Protein AF-A0A928FQG9-F1 (afdb_monomer)

Secondary structure (DSSP, 8-state):
---------GGGGGGS-B-TTT-PBPEEEEEEEEE-TTSTTHHHHHTT-SS--SSEEEEEEEEE-TTT--EEEHHHHHHHHHHHHHHT-S---HHHHHHHHHHHHHHHHHHHHHHHHHHHHHHHHHHHHHHH-TT----HHHHHHHHHHHHHHHHHHHHHHHHHHHSS------S--HHHHHHHHHHHHTTSS-HHHHHH-SEEEETTT--EEEGGG---EETTTTEEPPTTT--S-EEETTSSS---HHHHHHHHHHH-

pLDDT: mean 80.59, std 16.64, range [31.09, 98.19]

Radius of gyration: 26.16 Å; Cα contacts (8 Å, |Δi|>4): 290; chains: 1; bounding box: 66×43×82 Å

Solvent-accessible surface area (backbone atoms only — not comparable to full-atom values): 15255 Å² total; per-residue (Å²): 139,84,90,74,90,73,87,71,65,78,86,63,53,85,81,51,64,51,29,39,78,74,55,43,66,42,43,85,42,81,49,74,48,79,41,38,87,86,43,92,59,31,63,69,78,37,68,84,44,98,64,79,64,79,66,35,81,45,76,48,67,33,34,32,22,81,90,74,67,50,72,39,45,64,67,58,48,53,45,50,53,51,50,27,62,75,72,72,44,64,61,52,54,73,65,58,46,61,70,46,46,63,60,48,51,50,53,52,60,47,50,58,50,50,53,50,52,51,54,50,51,51,54,51,50,54,53,48,51,69,73,65,51,88,79,66,88,66,57,74,71,58,59,52,54,53,51,51,50,51,51,49,49,53,49,52,50,47,49,49,55,44,41,69,64,57,64,50,77,63,71,89,72,72,96,62,53,73,66,58,46,52,50,46,60,53,54,58,57,50,20,48,70,26,43,70,49,38,73,69,21,72,37,29,39,26,29,77,80,64,42,80,42,51,37,88,61,57,79,47,52,43,81,96,57,24,22,40,30,32,77,88,78,65,44,69,36,34,36,42,62,59,49,96,64,91,84,46,73,66,57,33,49,51,45,20,72,72,78,108

Mean predicted aligned error: 16.16 Å

Sequence (260 aa):
MRNRNYSMPSGLIFRKHYCCHCGTKLEKERTYRVVTKEDRDYHEYNSENHFPRNPVEVYSYHLKCPSCQKRVSYEEQCIIGMIQKKQGHSVLSDSEIKENYGECKKRRSQKTLFHSIFVYAIFLAVGLLVLFDPFSSTPKPIKKEILIFFVFVVIATGIKVAKHKFGHNSKFHGSYSYERKALMEKLHTYSTHNRDLINLSQKCYCFSCKAVVNREDVNYFVDDGQTAKCPKCGKEAILPDSIEENIDESVISDMNEYWF

Foldseek 3Di:
DDPDPDPDPLVCLVPFQADQAPRATWDKDKDKDWAAPVDPCQCLQQVPDPDGDGTDIDIAIWTAGPVPRDTHHPVLSVLLSVLCSVVVHRHDDPVSCVVSVQVSVVVVVVVVVVVLVVVLVVLVVVLVCLVPVPPDPDDPVVSVVVNVVSVCVSVVVVVVVCCVVCVPVPPPQDPDDPVLVVLLVVQQVCLFLPVVLLVVAQWKAALQVRDIGGSVLFPDADPVRRGTADSVPRDSRIGGPSDPDDDDSVSSPSNNVRPD

Structure (mmCIF, N/CA/C/O backbone):
data_AF-A0A928FQG9-F1
#
_entry.id   AF-A0A928FQG9-F1
#
loop_
_atom_site.group_PDB
_atom_site.id
_atom_site.type_symbol
_atom_site.label_atom_id
_atom_site.label_alt_id
_atom_site.label_comp_id
_atom_site.label_asym_id
_atom_site.label_entity_id
_atom_site.label_seq_id
_atom_site.pdbx_PDB_ins_code
_atom_site.Cartn_x
_atom_site.Cartn_y
_atom_site.Cartn_z
_atom_site.occupancy
_atom_site.B_iso_or_equiv
_atom_site.auth_seq_id
_atom_site.auth_comp_id
_atom_site.auth_asym_id
_atom_site.auth_atom_id
_atom_site.pdbx_PDB_model_num
ATOM 1 N N . MET A 1 1 ? -35.814 -11.026 11.030 1.00 36.00 1 MET A N 1
ATOM 2 C CA . MET A 1 1 ? -35.426 -9.636 11.360 1.00 36.00 1 MET A CA 1
ATOM 3 C C . MET A 1 1 ? -35.799 -9.347 12.811 1.00 36.00 1 MET A C 1
ATOM 5 O O . MET A 1 1 ? -36.976 -9.387 13.131 1.00 36.00 1 MET A O 1
ATOM 9 N N . ARG A 1 2 ? -34.830 -9.131 13.713 1.00 31.70 2 ARG A N 1
ATOM 10 C CA . ARG A 1 2 ? -35.094 -8.597 15.065 1.00 31.70 2 ARG A CA 1
ATOM 11 C C . ARG A 1 2 ? -34.388 -7.256 15.181 1.00 31.70 2 ARG A C 1
ATOM 13 O O . ARG A 1 2 ? -33.188 -7.216 15.430 1.00 31.70 2 ARG A O 1
ATOM 20 N N . ASN A 1 3 ? -35.146 -6.187 14.978 1.00 36.78 3 ASN A N 1
ATOM 21 C CA . ASN A 1 3 ? -34.704 -4.828 15.235 1.00 36.78 3 ASN A CA 1
ATOM 22 C C . ASN A 1 3 ? -34.773 -4.608 16.754 1.00 36.78 3 ASN A C 1
ATOM 24 O O . ASN A 1 3 ? -35.836 -4.327 17.301 1.00 36.78 3 ASN A O 1
ATOM 28 N N . ARG A 1 4 ? -33.670 -4.867 17.466 1.00 40.16 4 ARG A N 1
ATOM 29 C CA . ARG A 1 4 ? -33.548 -4.478 18.875 1.00 40.16 4 ARG A CA 1
ATOM 30 C C . ARG A 1 4 ? -32.780 -3.168 18.921 1.00 40.16 4 ARG A C 1
ATOM 32 O O . ARG A 1 4 ? -31.559 -3.173 18.797 1.00 40.16 4 ARG A O 1
ATOM 39 N N . ASN A 1 5 ? -33.519 -2.077 19.113 1.00 39.88 5 ASN A N 1
ATOM 40 C CA . ASN A 1 5 ? -32.988 -0.770 19.483 1.00 39.88 5 ASN A CA 1
ATOM 41 C C . ASN A 1 5 ? -32.282 -0.889 20.843 1.00 39.88 5 ASN A C 1
ATOM 43 O O . ASN A 1 5 ? -32.880 -0.668 21.891 1.00 39.88 5 ASN A O 1
ATOM 47 N N . TYR A 1 6 ? -31.015 -1.301 20.836 1.00 42.59 6 TYR A N 1
ATOM 48 C CA . TYR A 1 6 ? -30.146 -1.208 22.002 1.00 42.59 6 TYR A CA 1
ATOM 49 C C . TYR A 1 6 ? -29.459 0.155 21.973 1.00 42.59 6 TYR A C 1
ATOM 51 O O . TYR A 1 6 ? -28.447 0.336 21.298 1.00 42.59 6 TYR A O 1
ATOM 59 N N . SER A 1 7 ? -29.983 1.110 22.741 1.00 44.09 7 SER A N 1
ATOM 60 C CA . SER A 1 7 ? -29.222 2.293 23.137 1.00 44.09 7 SER A CA 1
ATOM 61 C C . SER A 1 7 ? -28.142 1.853 24.131 1.00 44.09 7 SER A C 1
ATOM 63 O O . SER A 1 7 ? -28.380 1.771 25.337 1.00 44.09 7 SER A O 1
ATOM 65 N N . MET A 1 8 ? -26.961 1.477 23.637 1.00 43.91 8 MET A N 1
ATOM 66 C CA . MET A 1 8 ? -25.824 1.208 24.515 1.00 43.91 8 MET A CA 1
ATOM 67 C C . MET A 1 8 ? -25.183 2.531 24.953 1.00 43.91 8 MET A C 1
ATOM 69 O O . MET A 1 8 ? -24.837 3.339 24.091 1.00 43.91 8 MET A O 1
ATOM 73 N N . PRO A 1 9 ? -24.963 2.753 26.262 1.00 47.09 9 PRO A N 1
ATOM 74 C CA . PRO A 1 9 ? -24.256 3.935 26.729 1.00 47.09 9 PRO A CA 1
ATOM 75 C C . PRO A 1 9 ? -22.833 3.957 26.156 1.00 47.09 9 PRO A C 1
ATOM 77 O O . PRO A 1 9 ? -22.089 2.970 26.216 1.00 47.09 9 PRO A O 1
ATOM 80 N N . SER A 1 10 ? -22.460 5.110 25.606 1.00 48.38 10 SER A N 1
ATOM 81 C CA . SER A 1 10 ? -21.232 5.371 24.844 1.00 48.38 10 SER A CA 1
ATOM 82 C C . SER A 1 10 ? -19.932 5.007 25.578 1.00 48.38 10 SER A C 1
ATOM 84 O O . SER A 1 10 ? -18.917 4.729 24.940 1.00 48.38 10 SER A O 1
ATOM 86 N N . GLY A 1 11 ? -19.960 4.912 26.911 1.00 45.78 11 GLY A N 1
ATOM 87 C CA . GLY A 1 11 ? -18.819 4.500 27.735 1.00 45.78 11 GLY A CA 1
ATOM 88 C C . GLY A 1 11 ? -18.411 3.023 27.608 1.00 45.78 11 GLY A C 1
ATOM 89 O O . GLY A 1 11 ? -17.243 2.701 27.822 1.00 45.78 11 GLY A O 1
ATOM 90 N N . LEU A 1 12 ? -19.323 2.119 27.222 1.00 42.94 12 LEU A N 1
ATOM 91 C CA . LEU A 1 12 ? -19.061 0.668 27.133 1.00 42.94 12 LEU A CA 1
ATOM 92 C C . LEU A 1 12 ? -18.722 0.175 25.714 1.00 42.94 12 LEU A C 1
ATOM 94 O O . LEU A 1 12 ? -18.345 -0.988 25.541 1.00 42.94 12 LEU A O 1
ATOM 98 N N . ILE A 1 13 ? -18.810 1.053 24.710 1.00 48.09 13 ILE A N 1
ATOM 99 C CA . ILE A 1 13 ? -18.565 0.748 23.289 1.00 48.09 13 ILE A CA 1
ATOM 100 C C . ILE A 1 13 ? -17.108 0.305 23.044 1.00 48.09 13 ILE A C 1
ATOM 102 O O . ILE A 1 13 ? -16.851 -0.540 22.194 1.00 48.09 13 ILE A O 1
ATOM 106 N N . PHE A 1 14 ? -16.146 0.765 23.852 1.00 49.16 14 PHE A N 1
ATOM 107 C CA . PHE A 1 14 ? -14.716 0.499 23.619 1.00 49.16 14 PHE A CA 1
ATOM 108 C C . PHE A 1 14 ? -14.230 -0.901 24.011 1.00 49.16 14 PHE A C 1
ATOM 110 O O . PHE A 1 14 ? -13.093 -1.248 23.704 1.00 49.16 14 PHE A O 1
ATOM 117 N N . ARG A 1 15 ? -15.050 -1.717 24.692 1.00 50.72 15 ARG A N 1
ATOM 118 C CA . ARG A 1 15 ? -14.651 -3.078 25.110 1.00 50.72 15 ARG A CA 1
ATOM 119 C C . ARG A 1 15 ? -15.141 -4.185 24.179 1.00 50.72 15 ARG A C 1
ATOM 121 O O . ARG A 1 15 ? -14.735 -5.334 24.344 1.00 50.72 15 ARG A O 1
ATOM 128 N N . LYS A 1 16 ? -16.018 -3.882 23.222 1.00 62.16 16 LYS A N 1
ATOM 129 C CA . LYS A 1 16 ? -16.631 -4.890 22.350 1.00 62.16 16 LYS A CA 1
ATOM 130 C C . LYS A 1 16 ? -16.577 -4.403 20.903 1.00 62.16 16 LYS A C 1
ATOM 132 O O . LYS A 1 16 ? -17.107 -3.353 20.576 1.00 62.16 16 LYS A O 1
ATOM 137 N N . HIS A 1 17 ? -15.914 -5.174 20.047 1.00 80.88 17 HIS A N 1
ATOM 138 C CA . HIS A 1 17 ? -15.848 -4.908 18.615 1.00 80.88 17 HIS A CA 1
ATOM 139 C C . HIS A 1 17 ? -17.242 -5.121 18.007 1.00 80.88 17 HIS A C 1
ATOM 141 O O . HIS A 1 17 ? -17.727 -6.252 17.979 1.00 80.88 17 HIS A O 1
ATOM 147 N N . TYR A 1 18 ? -17.903 -4.048 17.576 1.00 87.06 18 TYR A N 1
ATOM 148 C CA . TYR A 1 18 ? -19.197 -4.087 16.894 1.00 87.06 18 TYR A CA 1
ATOM 149 C C . TYR A 1 18 ? -19.041 -3.595 15.459 1.00 87.06 18 TYR A C 1
ATOM 151 O O . TYR A 1 18 ? -18.280 -2.666 15.186 1.00 87.06 18 TYR A O 1
ATOM 159 N N . CYS A 1 19 ? -19.775 -4.221 14.549 1.00 87.56 19 CYS A N 1
ATOM 160 C CA . CYS A 1 19 ? -19.813 -3.843 13.152 1.00 87.56 19 CYS A CA 1
ATOM 161 C C . CYS A 1 19 ? -20.378 -2.428 13.000 1.00 87.56 19 CYS A C 1
ATOM 163 O O . CYS A 1 19 ? -21.476 -2.149 13.481 1.00 87.56 19 CYS A O 1
ATOM 165 N N . CYS A 1 20 ? -19.661 -1.569 12.278 1.00 86.25 20 CYS A N 1
ATOM 166 C CA . CYS A 1 20 ? -20.127 -0.227 11.948 1.00 86.25 20 CYS A CA 1
ATOM 167 C C . CYS A 1 20 ? -21.304 -0.202 10.969 1.00 86.25 20 CYS A C 1
ATOM 169 O O . CYS A 1 20 ? -21.990 0.799 10.920 1.00 86.25 20 CYS A O 1
ATOM 171 N N . HIS A 1 21 ? -21.608 -1.276 10.245 1.00 87.19 21 HIS A N 1
ATOM 172 C CA . HIS A 1 21 ? -22.717 -1.279 9.279 1.00 87.19 21 HIS A CA 1
ATOM 173 C C . HIS A 1 21 ? -24.039 -1.729 9.895 1.00 87.19 21 HIS A C 1
ATOM 175 O O . HIS A 1 21 ? -25.094 -1.220 9.546 1.00 87.19 21 HIS A O 1
ATOM 181 N N . CYS A 1 22 ? -24.000 -2.702 10.807 1.00 88.69 22 CYS A N 1
ATOM 182 C CA . CYS A 1 22 ? -25.216 -3.337 11.330 1.00 88.69 22 CYS A CA 1
ATOM 183 C C . CYS A 1 22 ? -25.291 -3.402 12.860 1.00 88.69 22 CYS A C 1
ATOM 185 O O . CYS A 1 22 ? -26.224 -3.991 13.402 1.00 88.69 22 CYS A O 1
ATOM 187 N N . GLY A 1 23 ? -24.282 -2.898 13.577 1.00 86.56 23 GLY A N 1
ATOM 188 C CA . GLY A 1 23 ? -24.232 -2.937 15.041 1.00 86.56 23 GLY A CA 1
ATOM 189 C C . GLY A 1 23 ? -24.078 -4.339 15.646 1.00 86.56 23 GLY A C 1
ATOM 190 O O . GLY A 1 23 ? -24.091 -4.484 16.867 1.00 86.56 23 GLY A O 1
ATOM 191 N N . THR A 1 24 ? -23.918 -5.390 14.831 1.00 90.44 24 THR A N 1
ATOM 192 C CA . THR A 1 24 ? -23.722 -6.759 15.333 1.00 90.44 24 THR A CA 1
ATOM 193 C C . THR A 1 24 ? -22.317 -6.924 15.906 1.00 90.44 24 THR A C 1
ATOM 195 O O . THR A 1 24 ? -21.356 -6.358 15.388 1.00 90.44 24 THR A O 1
ATOM 198 N N . LYS A 1 25 ? -22.175 -7.706 16.981 1.00 90.44 25 LYS A N 1
ATOM 199 C CA . LYS A 1 25 ? -20.869 -8.020 17.572 1.00 90.44 25 LYS A CA 1
ATOM 200 C C . LYS A 1 25 ? -19.995 -8.762 16.554 1.00 90.44 25 LYS A C 1
ATOM 202 O O . LYS A 1 25 ? -20.456 -9.714 15.934 1.00 90.44 25 LYS A O 1
ATOM 207 N N . LEU A 1 26 ? -18.753 -8.319 16.395 1.00 91.56 26 LEU A N 1
ATOM 208 C CA . LEU A 1 26 ? -17.772 -8.953 15.522 1.00 91.56 26 LEU A CA 1
ATOM 209 C C . LEU A 1 26 ? -17.167 -10.185 16.199 1.00 91.56 26 LEU A C 1
ATOM 211 O O . LEU A 1 26 ? -16.915 -10.197 17.410 1.00 91.56 26 LEU A O 1
ATOM 215 N N . GLU A 1 27 ? -16.898 -11.196 15.388 1.00 92.56 27 GLU A N 1
ATOM 216 C CA . GLU A 1 27 ? -16.208 -12.423 15.765 1.00 92.56 27 GLU A CA 1
ATOM 217 C C . GLU A 1 27 ? -14.757 -12.359 15.295 1.00 92.56 27 GLU A C 1
ATOM 219 O O . GLU A 1 27 ? -14.449 -11.752 14.271 1.00 92.56 27 GLU A O 1
ATOM 224 N N . LYS A 1 28 ? -13.842 -12.950 16.065 1.00 90.75 28 LYS A N 1
ATOM 225 C CA . LYS A 1 28 ? -12.437 -13.045 15.661 1.00 90.75 28 LYS A CA 1
ATOM 226 C C . LYS A 1 28 ? -12.279 -14.232 14.723 1.00 90.75 28 LYS A C 1
ATOM 228 O O . LYS A 1 28 ? -12.622 -15.349 15.091 1.00 90.75 28 LYS A O 1
ATOM 233 N N . GLU A 1 29 ? -11.702 -13.988 13.562 1.00 91.19 29 GLU A N 1
ATOM 234 C CA . GLU A 1 29 ? -11.351 -14.999 12.577 1.00 91.19 29 GLU A CA 1
ATOM 235 C C . GLU A 1 29 ? -9.832 -15.001 12.401 1.00 91.19 29 GLU A C 1
ATOM 237 O O . GLU A 1 29 ? -9.216 -13.951 12.199 1.00 91.19 29 GLU A O 1
ATOM 242 N N . ARG A 1 30 ? -9.222 -16.181 12.516 1.00 91.00 30 ARG A N 1
ATOM 243 C CA . ARG A 1 30 ? -7.793 -16.379 12.266 1.00 91.00 30 ARG A CA 1
ATOM 244 C C . ARG A 1 30 ? -7.630 -16.851 10.829 1.00 91.00 30 ARG A C 1
ATOM 246 O O . ARG A 1 30 ? -8.197 -17.872 10.455 1.00 91.00 30 ARG A O 1
ATOM 253 N N . THR A 1 31 ? -6.846 -16.122 10.053 1.00 86.44 31 THR A N 1
ATOM 254 C CA . THR A 1 31 ? -6.396 -16.536 8.724 1.00 86.44 31 THR A CA 1
ATOM 255 C C . THR A 1 31 ? -4.902 -16.827 8.778 1.00 86.44 31 THR A C 1
ATOM 257 O O . THR A 1 31 ? -4.197 -16.359 9.677 1.00 86.44 31 THR A O 1
ATOM 260 N N . TYR A 1 32 ? -4.419 -17.650 7.854 1.00 89.12 32 TYR A N 1
ATOM 261 C CA . TYR A 1 32 ? -2.995 -17.905 7.703 1.00 89.12 32 TYR A CA 1
ATOM 262 C C . TYR A 1 32 ? -2.614 -17.852 6.231 1.00 89.12 32 TYR A C 1
ATOM 264 O O . TYR A 1 32 ? -3.430 -18.152 5.359 1.00 89.12 32 TYR A O 1
ATOM 272 N N . ARG A 1 33 ? -1.372 -17.459 5.974 1.00 87.25 33 ARG A N 1
ATOM 273 C CA . ARG A 1 33 ? -0.734 -17.556 4.666 1.00 87.25 33 ARG A CA 1
ATOM 274 C C . ARG A 1 33 ? 0.657 -18.139 4.830 1.00 87.25 33 ARG A C 1
ATOM 276 O O . ARG A 1 33 ? 1.295 -17.955 5.865 1.00 87.25 33 ARG A O 1
ATOM 283 N N . VAL A 1 34 ? 1.104 -18.848 3.810 1.00 90.06 34 VAL A N 1
ATOM 284 C CA . VAL A 1 34 ? 2.441 -19.425 3.750 1.00 90.06 34 VAL A CA 1
ATOM 285 C C . VAL A 1 34 ? 3.286 -18.473 2.914 1.00 90.06 34 VAL A C 1
ATOM 287 O O . VAL A 1 34 ? 2.937 -18.215 1.769 1.00 90.06 34 VAL A O 1
ATOM 290 N N . VAL A 1 35 ? 4.336 -17.912 3.510 1.00 88.31 35 VAL A N 1
ATOM 291 C CA . VAL A 1 35 ? 5.267 -16.987 2.855 1.00 88.31 35 VAL A CA 1
ATOM 292 C C . VAL A 1 35 ? 6.574 -17.726 2.597 1.00 88.31 35 VAL A C 1
ATOM 294 O O . VAL A 1 35 ? 7.152 -18.343 3.497 1.00 88.31 35 VAL A O 1
ATOM 297 N N . THR A 1 36 ? 7.027 -17.691 1.357 1.00 90.19 36 THR A N 1
ATOM 298 C CA . THR A 1 36 ? 8.239 -18.346 0.864 1.00 90.19 36 THR A CA 1
ATOM 299 C C . THR A 1 36 ? 9.343 -17.322 0.636 1.00 90.19 36 THR A C 1
ATOM 301 O O . THR A 1 36 ? 9.084 -16.127 0.610 1.00 90.19 36 THR A O 1
ATOM 304 N N . LYS A 1 37 ? 10.585 -17.771 0.432 1.00 87.50 37 LYS A N 1
ATOM 305 C CA . LYS A 1 37 ? 11.714 -16.881 0.091 1.00 87.50 37 LYS A CA 1
ATOM 306 C C . LYS A 1 37 ? 11.518 -16.058 -1.188 1.00 87.50 37 LYS A C 1
ATOM 308 O O . LYS A 1 37 ? 12.231 -15.077 -1.369 1.00 87.50 37 LYS A O 1
ATOM 313 N N . GLU A 1 38 ? 10.618 -16.479 -2.069 1.00 84.38 38 GLU A N 1
ATOM 314 C CA . GLU A 1 38 ? 10.314 -15.793 -3.328 1.00 84.38 38 GLU A CA 1
ATOM 315 C C . GLU A 1 38 ? 9.388 -14.589 -3.104 1.00 84.38 38 GLU A C 1
ATOM 317 O O . GLU A 1 38 ? 9.384 -13.643 -3.893 1.00 84.38 38 GLU A O 1
ATOM 322 N N . ASP A 1 39 ? 8.641 -14.588 -1.998 1.00 79.44 39 ASP A N 1
ATOM 323 C CA . ASP A 1 39 ? 7.731 -13.510 -1.654 1.00 79.44 39 ASP A CA 1
ATOM 324 C C . ASP A 1 39 ? 8.494 -12.278 -1.146 1.00 79.44 39 ASP A C 1
ATOM 326 O O . ASP A 1 39 ? 9.392 -12.359 -0.300 1.00 79.44 39 ASP A O 1
ATOM 330 N N . ARG A 1 40 ? 8.094 -11.094 -1.629 1.00 82.06 40 ARG A N 1
ATOM 331 C CA . ARG A 1 40 ? 8.746 -9.812 -1.291 1.00 82.06 40 ARG A CA 1
ATOM 332 C C . ARG A 1 40 ? 8.761 -9.506 0.208 1.00 82.06 40 ARG A C 1
ATOM 334 O O . ARG A 1 40 ? 9.626 -8.766 0.669 1.00 82.06 40 ARG A O 1
ATOM 341 N N . ASP A 1 41 ? 7.810 -10.045 0.961 1.00 79.44 41 ASP A N 1
ATOM 342 C CA . ASP A 1 41 ? 7.639 -9.817 2.394 1.00 79.44 41 ASP A CA 1
ATOM 343 C C . ASP A 1 41 ? 8.251 -10.920 3.275 1.00 79.44 41 ASP A C 1
ATOM 345 O O . ASP A 1 41 ? 8.187 -10.826 4.502 1.00 79.44 41 ASP A O 1
ATOM 349 N N . TYR A 1 42 ? 8.933 -11.919 2.699 1.00 82.81 42 TYR A N 1
ATOM 350 C CA . TYR A 1 42 ? 9.614 -12.977 3.457 1.00 82.81 42 TYR A CA 1
ATOM 351 C C . TYR A 1 42 ? 10.535 -12.431 4.547 1.00 82.81 42 TYR A C 1
ATOM 353 O O . TYR A 1 42 ? 10.504 -12.878 5.695 1.00 82.81 42 TYR A O 1
ATOM 361 N N . HIS A 1 43 ? 11.356 -11.441 4.196 1.00 77.25 43 HIS A N 1
ATOM 362 C CA . HIS A 1 43 ? 12.320 -10.861 5.122 1.00 77.25 43 HIS A CA 1
ATOM 363 C C . HIS A 1 43 ? 11.653 -10.121 6.284 1.00 77.25 43 HIS A C 1
ATOM 365 O O . HIS A 1 43 ? 12.219 -10.114 7.373 1.00 77.25 43 HIS A O 1
ATOM 371 N N . GLU A 1 44 ? 10.455 -9.561 6.095 1.00 78.12 44 GLU A N 1
ATOM 372 C CA . GLU A 1 44 ? 9.710 -8.907 7.174 1.00 78.12 44 GLU A CA 1
ATOM 373 C C . GLU A 1 44 ? 9.335 -9.933 8.251 1.00 78.12 44 GLU A C 1
ATOM 375 O O . GLU A 1 44 ? 9.702 -9.772 9.415 1.00 78.12 44 GLU A O 1
ATOM 380 N N . TYR A 1 45 ? 8.732 -11.054 7.849 1.00 71.62 45 TYR A N 1
ATOM 381 C CA . TYR A 1 45 ? 8.277 -12.103 8.772 1.00 71.62 45 TYR A CA 1
ATOM 382 C C . TYR A 1 45 ? 9.383 -13.008 9.307 1.00 71.62 45 TYR A C 1
ATOM 384 O O . TYR A 1 45 ? 9.192 -13.715 10.298 1.00 71.62 45 TYR A O 1
ATOM 392 N N . ASN A 1 46 ? 10.539 -13.011 8.654 1.00 74.00 46 ASN A N 1
ATOM 393 C CA . ASN A 1 46 ? 11.661 -13.852 9.037 1.00 74.00 46 ASN A CA 1
ATOM 394 C C . ASN A 1 46 ? 12.743 -13.094 9.826 1.00 74.00 46 ASN A C 1
ATOM 396 O O . ASN A 1 46 ? 13.613 -13.729 10.415 1.00 74.00 46 ASN A O 1
ATOM 400 N N . SER A 1 47 ? 12.682 -11.757 9.876 1.00 66.44 47 SER A N 1
ATOM 401 C CA . SER A 1 47 ? 13.676 -10.912 10.560 1.00 66.44 47 SER A CA 1
ATOM 402 C C . SER A 1 47 ? 13.748 -11.118 12.080 1.00 66.44 47 SER A C 1
ATOM 404 O O . SER A 1 47 ? 14.801 -10.891 12.675 1.00 66.44 47 SER A O 1
ATOM 406 N N . GLU A 1 48 ? 12.664 -11.578 12.711 1.00 61.00 48 GLU A N 1
ATOM 407 C CA . GLU A 1 48 ? 12.599 -11.803 14.164 1.00 61.00 48 GLU A CA 1
ATOM 408 C C . GLU A 1 48 ? 13.064 -13.204 14.595 1.00 61.00 48 GLU A C 1
ATOM 410 O O . GLU A 1 48 ? 13.259 -13.459 15.785 1.00 61.00 48 GLU A O 1
ATOM 415 N N . ASN A 1 49 ? 13.276 -14.123 13.650 1.00 62.66 49 ASN A N 1
ATOM 416 C CA . ASN A 1 49 ?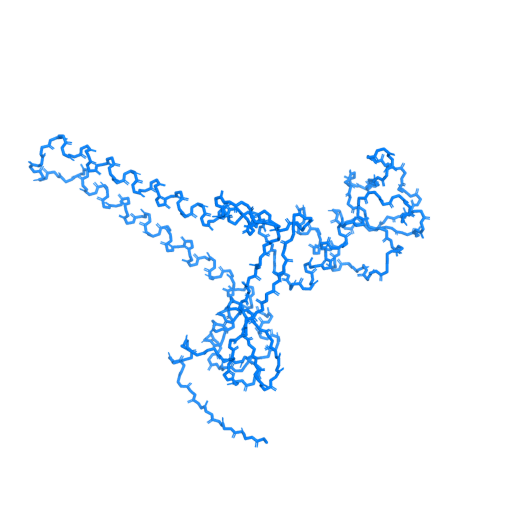 13.666 -15.493 13.958 1.00 62.66 49 ASN A CA 1
ATOM 417 C C . ASN A 1 49 ? 15.185 -15.662 13.852 1.00 62.66 49 ASN A C 1
ATOM 419 O O . ASN A 1 49 ? 15.766 -15.539 12.779 1.00 62.66 49 ASN A O 1
ATOM 423 N N . HIS A 1 50 ? 15.830 -16.058 14.955 1.00 67.94 50 HIS A N 1
ATOM 424 C CA . HIS A 1 50 ? 17.252 -16.439 14.959 1.00 67.94 50 HIS A CA 1
ATOM 425 C C . HIS A 1 50 ? 17.576 -17.606 14.008 1.00 67.94 50 HIS A C 1
ATOM 427 O O . HIS A 1 50 ? 18.728 -17.772 13.614 1.00 67.94 50 HIS A O 1
ATOM 433 N N . PHE A 1 51 ? 16.564 -18.391 13.624 1.00 70.62 51 PHE A N 1
ATOM 434 C CA . PHE A 1 51 ? 16.675 -19.476 12.657 1.00 70.62 51 PHE A CA 1
ATOM 435 C C . PHE A 1 51 ? 15.683 -19.249 11.513 1.00 70.62 51 PHE A C 1
ATOM 437 O O . PHE A 1 51 ? 14.474 -19.376 11.737 1.00 70.62 51 PHE A O 1
ATOM 444 N N . PRO A 1 52 ? 16.161 -18.920 10.301 1.00 66.31 52 PRO A N 1
ATOM 445 C CA . PRO A 1 52 ? 15.285 -18.625 9.182 1.00 66.31 52 PRO A CA 1
ATOM 446 C C . PRO A 1 52 ? 14.497 -19.875 8.778 1.00 66.31 52 PRO A C 1
ATOM 448 O O . PRO A 1 52 ? 15.086 -20.893 8.414 1.00 66.31 52 PRO A O 1
ATOM 451 N N . ARG A 1 53 ? 13.162 -19.803 8.829 1.00 74.50 53 ARG A N 1
ATOM 452 C CA . ARG A 1 53 ? 12.282 -20.888 8.360 1.00 74.50 53 ARG A CA 1
ATOM 453 C C . ARG A 1 53 ? 11.874 -20.628 6.917 1.00 74.50 53 ARG A C 1
ATOM 455 O O . ARG A 1 53 ? 11.668 -19.483 6.527 1.00 74.50 53 ARG A O 1
ATOM 462 N N . ASN A 1 54 ? 11.793 -21.673 6.104 1.00 79.50 54 ASN A N 1
ATOM 463 C CA . ASN A 1 54 ? 11.197 -21.595 4.775 1.00 79.50 54 ASN A CA 1
ATOM 464 C C . ASN A 1 54 ? 10.419 -22.894 4.514 1.00 79.50 54 ASN A C 1
ATOM 466 O O . ASN A 1 54 ? 11.056 -23.948 4.468 1.00 79.50 54 ASN A O 1
ATOM 470 N N . PRO A 1 55 ? 9.088 -22.839 4.361 1.00 85.50 55 PRO A N 1
ATOM 471 C CA . PRO A 1 55 ? 8.256 -21.631 4.382 1.00 85.50 55 PRO A CA 1
ATOM 472 C C . PRO A 1 55 ? 7.992 -21.068 5.796 1.00 85.50 55 PRO A C 1
ATOM 474 O O . PRO A 1 55 ? 8.248 -21.729 6.804 1.00 85.50 55 PRO A O 1
ATOM 477 N N . VAL A 1 56 ? 7.484 -19.832 5.868 1.00 86.50 56 VAL A N 1
ATOM 478 C CA . VAL A 1 56 ? 7.018 -19.168 7.099 1.00 86.50 56 VAL A CA 1
ATOM 479 C C . VAL A 1 56 ? 5.491 -19.132 7.110 1.00 86.50 56 VAL A C 1
ATOM 481 O O . VAL A 1 56 ? 4.866 -18.566 6.217 1.00 86.50 56 VAL A O 1
ATOM 484 N N . GLU A 1 57 ? 4.872 -19.704 8.140 1.00 87.25 57 GLU A N 1
ATOM 485 C CA . GLU A 1 57 ? 3.433 -19.560 8.371 1.00 87.25 57 GLU A CA 1
ATOM 486 C C . GLU A 1 57 ? 3.145 -18.232 9.073 1.00 87.25 57 GLU A C 1
ATOM 488 O O . GLU A 1 57 ? 3.499 -18.029 10.236 1.00 87.25 57 GLU A O 1
ATOM 493 N N . VAL A 1 58 ? 2.475 -17.328 8.367 1.00 85.31 58 VAL A N 1
ATOM 494 C CA . VAL A 1 58 ? 2.073 -16.025 8.890 1.00 85.31 58 VAL A CA 1
ATOM 495 C C . VAL A 1 58 ? 0.601 -16.081 9.257 1.00 85.31 58 VAL A C 1
ATOM 497 O O . VAL A 1 58 ? -0.252 -16.357 8.415 1.00 85.31 58 VAL A O 1
ATOM 500 N N . TYR A 1 59 ? 0.296 -15.788 10.517 1.00 83.12 59 TYR A N 1
ATOM 501 C CA . TYR A 1 59 ? -1.068 -15.748 11.029 1.00 83.12 59 TYR A CA 1
ATOM 502 C C . TYR A 1 59 ? -1.555 -14.308 11.155 1.00 83.12 59 TYR A C 1
ATOM 504 O O . TYR A 1 59 ? -0.896 -13.474 11.773 1.00 83.12 59 TYR A O 1
ATOM 512 N N . SER A 1 60 ? -2.748 -14.038 10.639 1.00 79.44 60 SER A N 1
ATOM 513 C CA . SER A 1 60 ? -3.428 -12.751 10.763 1.00 79.44 60 SER A CA 1
ATOM 514 C C . SER A 1 60 ? -4.778 -12.917 11.450 1.00 79.44 60 SER A C 1
ATOM 516 O O . SER A 1 60 ? -5.461 -13.933 11.312 1.00 79.44 60 SER A O 1
ATOM 518 N N . TYR A 1 61 ? -5.165 -11.904 12.223 1.00 83.81 61 TYR A N 1
ATOM 519 C CA . TYR A 1 61 ? -6.449 -11.866 12.912 1.00 83.81 61 TYR A CA 1
ATOM 520 C C . TYR A 1 61 ? -7.323 -10.786 12.293 1.00 83.81 61 TYR A C 1
ATOM 522 O O . TYR A 1 61 ? -6.965 -9.607 12.288 1.00 83.81 61 TYR A O 1
ATOM 530 N N . HIS A 1 62 ? -8.500 -11.189 11.832 1.00 87.44 62 HIS A N 1
ATOM 531 C CA . HIS A 1 62 ? -9.522 -10.286 11.326 1.00 87.44 62 HIS A CA 1
ATOM 532 C C . HIS A 1 62 ? -10.759 -10.360 12.211 1.00 87.44 62 HIS A C 1
ATOM 534 O O . HIS A 1 62 ? -11.019 -11.347 12.898 1.00 87.44 62 HIS A O 1
ATOM 540 N N . LEU A 1 63 ? -11.526 -9.282 12.211 1.00 91.06 63 LEU A N 1
ATOM 541 C CA . LEU A 1 63 ? -12.826 -9.213 12.844 1.00 91.06 63 LEU A CA 1
ATOM 542 C C . LEU A 1 63 ? -13.880 -9.355 11.754 1.00 91.06 63 LEU A C 1
ATOM 544 O O . LEU A 1 63 ? -13.953 -8.531 10.844 1.00 91.06 63 LEU A O 1
ATOM 548 N N . LYS A 1 64 ? -14.684 -10.408 11.837 1.00 93.25 64 LYS A N 1
ATOM 549 C CA . LYS A 1 64 ? -15.731 -10.717 10.873 1.00 93.25 64 LYS A CA 1
ATOM 550 C C . LYS A 1 64 ? -17.103 -10.469 11.478 1.00 93.25 64 LYS A C 1
ATOM 552 O O . LYS A 1 64 ? -17.400 -10.835 12.612 1.00 93.25 64 LYS A O 1
ATOM 557 N N . CYS A 1 65 ? -17.952 -9.822 10.701 1.00 93.00 65 CYS A N 1
ATOM 558 C CA . CYS A 1 65 ? -19.345 -9.581 11.031 1.00 93.00 65 CYS A CA 1
ATOM 559 C C . CYS A 1 65 ? -20.196 -10.801 10.645 1.00 93.00 65 CYS A C 1
ATOM 561 O O . CYS A 1 65 ? -20.282 -11.093 9.455 1.00 93.0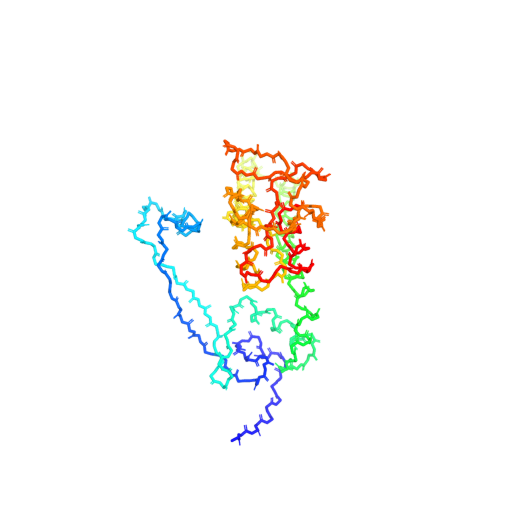0 65 CYS A O 1
ATOM 563 N N . PRO A 1 66 ? -20.878 -11.495 11.572 1.00 93.69 66 PRO A N 1
ATOM 564 C CA . PRO A 1 66 ? -21.699 -12.653 11.206 1.00 93.69 66 PRO A CA 1
ATOM 565 C C . PRO A 1 66 ? -22.940 -12.258 10.387 1.00 93.69 66 PRO A C 1
ATOM 567 O O . PRO A 1 66 ? -23.358 -12.996 9.500 1.00 93.69 66 PRO A O 1
ATOM 570 N N . SER A 1 67 ? -23.491 -11.062 10.618 1.00 93.31 67 SER A N 1
ATOM 571 C CA . SER A 1 67 ? -24.687 -10.580 9.909 1.00 93.31 67 SER A CA 1
ATOM 572 C C . SER A 1 67 ? -24.401 -10.093 8.489 1.00 93.31 67 SER A C 1
ATOM 574 O O . SER A 1 67 ? -25.199 -10.306 7.588 1.00 93.31 67 SER A O 1
ATOM 576 N N . CYS A 1 68 ? -23.278 -9.405 8.298 1.00 90.88 68 CYS A N 1
ATOM 577 C CA . CYS A 1 68 ? -22.954 -8.687 7.066 1.00 90.88 68 CYS A CA 1
ATOM 578 C C . CYS A 1 68 ? -21.741 -9.258 6.328 1.00 90.88 68 CYS A C 1
ATOM 580 O O . CYS A 1 68 ? -21.377 -8.756 5.273 1.00 90.88 68 CYS A O 1
ATOM 582 N N . GLN A 1 69 ? -21.078 -10.265 6.903 1.00 91.81 69 GLN A N 1
ATOM 583 C CA . GLN A 1 69 ? -19.887 -10.944 6.379 1.00 91.81 69 GLN A CA 1
ATOM 584 C C . GLN A 1 69 ? -18.669 -10.038 6.114 1.00 91.81 69 GLN A C 1
ATOM 586 O O . GLN A 1 69 ? -17.614 -10.534 5.724 1.00 91.81 69 GLN A O 1
ATOM 591 N N . LYS A 1 70 ? -18.764 -8.733 6.406 1.00 89.31 70 LYS A N 1
ATOM 592 C CA . LYS A 1 70 ? -17.662 -7.776 6.290 1.00 89.31 70 LYS A CA 1
ATOM 593 C C . LYS A 1 70 ? -16.527 -8.152 7.241 1.00 89.31 70 LYS A C 1
ATOM 595 O O . LYS A 1 70 ? -16.761 -8.413 8.426 1.00 89.31 70 LYS A O 1
ATOM 600 N N . ARG A 1 71 ? -15.311 -8.165 6.700 1.00 90.44 71 ARG A N 1
ATOM 601 C CA . ARG A 1 71 ? -14.060 -8.358 7.435 1.00 90.44 71 ARG A CA 1
ATOM 602 C C . ARG A 1 71 ? -13.416 -6.997 7.661 1.00 90.44 71 ARG A C 1
ATOM 604 O O . ARG A 1 71 ? -13.433 -6.154 6.772 1.00 90.44 71 ARG A O 1
ATOM 611 N N . VAL A 1 72 ? -12.887 -6.793 8.856 1.00 87.75 72 VAL A N 1
ATOM 612 C CA . VAL A 1 72 ? -12.218 -5.560 9.270 1.00 87.75 72 VAL A CA 1
ATOM 613 C C . VAL A 1 72 ? -10.987 -5.961 10.074 1.00 87.75 72 VAL A C 1
ATOM 615 O O . VAL A 1 72 ? -11.056 -6.856 10.918 1.00 87.75 72 VAL A O 1
ATOM 618 N N . SER A 1 73 ? -9.841 -5.348 9.814 1.00 85.06 73 SER A N 1
ATOM 619 C CA . SER A 1 73 ? -8.645 -5.555 10.634 1.00 85.06 73 SER A CA 1
ATOM 620 C C . SER A 1 73 ? -8.831 -4.963 12.039 1.00 85.06 73 SER A C 1
ATOM 622 O O . SER A 1 73 ? -9.691 -4.114 12.286 1.00 85.06 73 SER A O 1
ATOM 624 N N . TYR A 1 74 ? -8.013 -5.393 13.001 1.00 82.38 74 TYR A N 1
ATOM 625 C CA . TYR A 1 74 ? -8.060 -4.821 14.351 1.00 82.38 74 TYR A CA 1
ATOM 626 C C . TYR A 1 74 ? -7.769 -3.308 14.358 1.00 82.38 74 TYR A C 1
ATOM 628 O O . TYR A 1 74 ? -8.401 -2.546 15.095 1.00 82.38 74 TYR A O 1
ATOM 636 N N . GLU A 1 75 ? -6.833 -2.863 13.521 1.00 78.94 75 GLU A N 1
ATOM 637 C CA . GLU A 1 75 ? -6.444 -1.457 13.409 1.00 78.94 75 GLU A CA 1
ATOM 638 C C . GLU A 1 75 ? -7.573 -0.597 12.845 1.00 78.94 75 GLU A C 1
ATOM 640 O O . GLU A 1 75 ? -7.947 0.404 13.465 1.00 78.94 75 GLU A O 1
ATOM 645 N N . GLU A 1 76 ? -8.168 -1.031 11.731 1.00 84.31 76 GLU A N 1
ATOM 646 C CA . GLU A 1 76 ? -9.346 -0.395 11.136 1.00 84.31 76 GLU A CA 1
ATOM 647 C C . GLU A 1 76 ? -10.493 -0.320 12.138 1.00 84.31 76 GLU A C 1
ATOM 649 O O . GLU A 1 76 ? -11.089 0.742 12.319 1.00 84.31 76 GLU A O 1
ATOM 654 N N . GLN A 1 77 ? -10.767 -1.410 12.859 1.00 88.38 77 GLN A N 1
ATOM 655 C CA . GLN A 1 77 ? -11.834 -1.430 13.852 1.00 88.38 77 GLN A CA 1
ATOM 656 C C . GLN A 1 77 ? -11.585 -0.432 14.987 1.00 88.38 77 GLN A C 1
ATOM 658 O O . GLN A 1 77 ? -12.529 0.163 15.512 1.00 88.38 77 GLN A O 1
ATOM 663 N N . CYS A 1 78 ? -10.329 -0.207 15.373 1.00 83.94 78 CYS A N 1
ATOM 664 C CA . CYS A 1 78 ? -10.041 0.822 16.356 1.00 83.94 78 CYS A CA 1
ATOM 665 C C . CYS A 1 7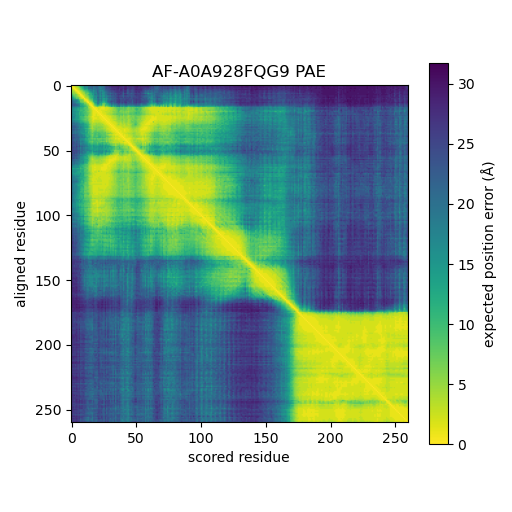8 ? -10.269 2.238 15.810 1.00 83.94 78 CYS A C 1
ATOM 667 O O . CYS A 1 78 ? -10.690 3.109 16.570 1.00 83.94 78 CYS A O 1
ATOM 669 N N . ILE A 1 79 ? -9.964 2.486 14.531 1.00 86.00 79 ILE A N 1
ATOM 670 C CA . ILE A 1 79 ? -10.238 3.773 13.874 1.00 86.00 79 ILE A CA 1
ATOM 671 C C . ILE A 1 79 ? -11.751 3.992 13.804 1.00 86.00 79 ILE A C 1
ATOM 673 O O . ILE A 1 79 ? -12.235 5.025 14.258 1.00 86.00 79 ILE A O 1
ATOM 677 N N . ILE A 1 80 ? -12.502 2.985 13.357 1.00 87.94 80 ILE A N 1
ATOM 678 C CA . ILE A 1 80 ? -13.970 2.976 13.357 1.00 87.94 80 ILE A CA 1
ATOM 679 C C . ILE A 1 80 ? -14.518 3.285 14.755 1.00 87.94 80 ILE A C 1
ATOM 681 O O . ILE A 1 80 ? -15.388 4.139 14.890 1.00 87.94 80 ILE A O 1
ATOM 685 N N . GLY A 1 81 ? -13.966 2.676 15.808 1.00 85.56 81 GLY A N 1
ATOM 686 C CA . GLY A 1 81 ? -14.359 2.968 17.189 1.00 85.56 81 GLY A CA 1
ATOM 687 C C . GLY A 1 81 ? -14.118 4.425 17.607 1.00 85.56 81 GLY A C 1
ATOM 688 O O . GLY A 1 81 ? -14.905 4.989 18.369 1.00 85.56 81 GLY A O 1
ATOM 689 N N . MET A 1 82 ? -13.060 5.070 17.101 1.00 85.31 82 MET A N 1
ATOM 690 C CA . MET A 1 82 ? -12.838 6.507 17.318 1.00 85.31 82 MET A CA 1
ATOM 691 C C . MET A 1 82 ? -13.872 7.359 16.578 1.00 85.31 82 MET A C 1
ATOM 693 O O . MET A 1 82 ? -14.354 8.334 17.154 1.00 85.31 82 MET A O 1
ATOM 697 N N . ILE A 1 83 ? -14.235 6.981 15.350 1.00 87.31 83 ILE A N 1
ATOM 698 C CA . ILE A 1 83 ? -15.260 7.676 14.558 1.00 87.31 83 ILE A CA 1
ATOM 699 C C . ILE A 1 83 ? -16.627 7.542 15.240 1.00 87.31 83 ILE A C 1
ATOM 701 O O . ILE A 1 83 ? -17.259 8.554 15.520 1.00 87.31 83 ILE A O 1
ATOM 705 N N . GLN A 1 84 ? -17.031 6.328 15.627 1.00 86.75 84 GLN A N 1
ATOM 706 C CA . GLN A 1 84 ? -18.266 6.068 16.384 1.00 86.75 84 GLN A CA 1
ATOM 707 C C . GLN A 1 84 ? -18.332 6.907 17.667 1.00 86.75 84 GLN A C 1
ATOM 709 O O . GLN A 1 84 ? -19.366 7.484 17.994 1.00 86.75 84 GLN A O 1
ATOM 714 N N . LYS A 1 85 ? -17.208 7.030 18.390 1.00 85.12 85 LYS A N 1
ATOM 715 C CA . LYS A 1 85 ? -17.120 7.893 19.577 1.00 85.12 85 LYS A CA 1
ATOM 716 C C . LYS A 1 85 ? -17.345 9.364 19.244 1.00 85.12 85 LYS A C 1
ATOM 718 O O . LYS A 1 85 ? -18.015 10.048 20.008 1.00 85.12 85 LYS A O 1
ATOM 723 N N . LYS A 1 86 ? -16.725 9.845 18.163 1.00 85.44 86 LYS A N 1
ATOM 724 C CA . LYS A 1 86 ? -16.797 11.243 17.718 1.00 85.44 86 LYS A CA 1
ATOM 725 C C . LYS A 1 86 ? -18.226 11.604 17.302 1.00 85.44 86 LYS A C 1
ATOM 727 O O . LYS A 1 86 ? -18.690 12.669 17.679 1.00 85.44 86 LYS A O 1
ATOM 732 N N . GLN A 1 87 ? -18.903 10.702 16.590 1.00 85.62 87 GLN A N 1
ATOM 733 C CA . GLN A 1 87 ? -20.262 10.909 16.078 1.00 85.62 87 GLN A CA 1
ATOM 734 C C . GLN A 1 87 ? -21.367 10.583 17.096 1.00 85.62 87 GLN A C 1
ATOM 736 O O . GLN A 1 87 ? -22.500 11.029 16.962 1.00 85.62 87 GLN A O 1
ATOM 741 N N . GLY A 1 88 ? -21.061 9.811 18.142 1.00 84.00 88 GLY A N 1
ATOM 742 C CA . GLY 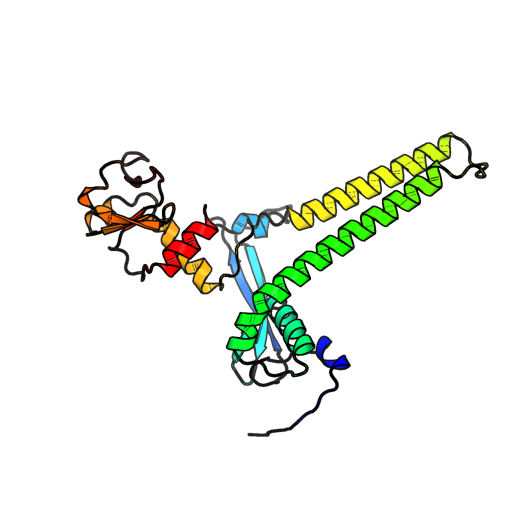A 1 88 ? -22.025 9.471 19.191 1.00 84.00 88 GLY A CA 1
ATOM 743 C C . GLY A 1 88 ? -22.992 8.337 18.832 1.00 84.00 88 GLY A C 1
ATOM 744 O O . GLY A 1 88 ? -23.908 8.065 19.607 1.00 84.00 88 GLY A O 1
ATOM 745 N N . HIS A 1 89 ? -22.781 7.633 17.717 1.00 82.25 89 HIS A N 1
ATOM 746 C CA . HIS A 1 89 ? -23.568 6.462 17.321 1.00 82.25 89 HIS A CA 1
ATOM 747 C C . HIS A 1 89 ? -22.692 5.313 16.803 1.00 82.25 89 HIS A C 1
ATOM 749 O O . HIS A 1 89 ? -21.539 5.487 16.410 1.00 82.25 89 HIS A O 1
ATOM 755 N N . SER A 1 90 ? -23.234 4.094 16.860 1.00 81.50 90 SER A N 1
ATOM 756 C CA . SER A 1 90 ? -22.505 2.856 16.554 1.00 81.50 90 SER A CA 1
ATOM 757 C C . SER A 1 90 ? -22.537 2.468 15.076 1.00 81.50 90 SER A C 1
ATOM 759 O O . SER A 1 90 ? -21.621 1.794 14.608 1.00 81.50 90 SER A O 1
ATOM 761 N N . VAL A 1 91 ? -23.570 2.867 14.338 1.00 88.12 91 VAL A N 1
ATOM 762 C CA . VAL A 1 91 ? -23.710 2.540 12.916 1.00 88.12 91 VAL A CA 1
ATOM 763 C C . VAL A 1 91 ? -23.235 3.723 12.083 1.00 88.12 91 VAL A C 1
ATOM 765 O O . VAL A 1 91 ? -23.733 4.817 12.292 1.00 88.12 91 VAL A O 1
ATOM 768 N N . LEU A 1 92 ? -22.281 3.517 11.182 1.00 86.44 92 LEU A N 1
ATOM 769 C CA . LEU A 1 92 ? -21.703 4.532 10.305 1.00 86.44 92 LEU A CA 1
ATOM 770 C C . LEU A 1 92 ? -21.983 4.171 8.845 1.00 86.44 92 LEU A C 1
ATOM 772 O O . LEU A 1 92 ? -21.872 3.006 8.454 1.00 86.44 92 LEU A O 1
ATOM 776 N N . SER A 1 93 ? -22.278 5.178 8.033 1.00 87.31 93 SER A N 1
ATOM 777 C CA . SER A 1 93 ? -22.278 5.073 6.575 1.00 87.31 93 SER A CA 1
ATOM 778 C C . SER A 1 93 ? -20.852 4.983 6.020 1.00 87.31 93 SER A C 1
ATOM 780 O O . SER A 1 93 ? -19.880 5.421 6.643 1.00 87.31 93 SER A O 1
ATOM 782 N N . ASP A 1 94 ? -20.706 4.439 4.810 1.00 84.75 94 ASP A N 1
ATOM 783 C CA . ASP A 1 94 ? -19.396 4.358 4.153 1.00 84.75 94 ASP A CA 1
ATOM 784 C C . ASP A 1 94 ? -18.796 5.748 3.868 1.00 84.75 94 ASP A C 1
ATOM 786 O O . ASP A 1 94 ? -17.574 5.902 3.911 1.00 84.75 94 ASP A O 1
ATOM 790 N N . SER A 1 95 ? -19.627 6.769 3.631 1.00 84.75 95 SER A N 1
ATOM 791 C CA . SER A 1 95 ? -19.187 8.163 3.478 1.00 84.75 95 SER A CA 1
ATOM 792 C C . SER A 1 95 ? -18.611 8.730 4.773 1.00 84.75 95 SER A C 1
ATOM 794 O O . SER A 1 95 ? -17.517 9.288 4.746 1.00 84.75 95 SER A O 1
ATOM 796 N N . GLU A 1 96 ? -19.277 8.519 5.914 1.00 86.81 96 GLU A N 1
ATOM 797 C CA . GLU A 1 96 ? -18.786 8.988 7.219 1.00 86.81 96 GLU A CA 1
ATOM 798 C C . GLU A 1 96 ? -17.456 8.337 7.594 1.00 86.81 96 GLU A C 1
ATOM 800 O O . GLU A 1 96 ? -16.565 8.998 8.141 1.00 86.81 96 GLU A O 1
ATOM 805 N N . ILE A 1 97 ? -17.316 7.040 7.288 1.00 86.88 97 ILE A N 1
ATOM 806 C CA . ILE A 1 97 ? -16.058 6.321 7.474 1.00 86.88 97 ILE A CA 1
ATOM 807 C C . ILE A 1 97 ? -14.984 6.977 6.611 1.00 86.88 97 ILE A C 1
ATOM 809 O O . ILE A 1 97 ? -13.975 7.398 7.166 1.00 86.88 97 ILE A O 1
ATOM 813 N N . LYS A 1 98 ? -15.200 7.112 5.295 1.00 86.06 98 LYS A N 1
ATOM 814 C CA . LYS A 1 98 ? -14.212 7.684 4.363 1.00 86.06 98 LYS A CA 1
ATOM 815 C C . LYS A 1 98 ? -13.766 9.089 4.767 1.00 86.06 98 LYS A C 1
ATOM 817 O O . LYS A 1 98 ? -12.566 9.343 4.820 1.00 86.06 98 LYS A O 1
ATOM 822 N N . GLU A 1 99 ? -14.707 9.964 5.109 1.00 87.44 99 GLU A N 1
ATOM 823 C CA . GLU A 1 99 ? -14.431 11.355 5.485 1.00 87.44 99 GLU A CA 1
ATOM 824 C C . GLU A 1 99 ? -13.581 11.454 6.762 1.00 87.44 99 GLU A C 1
ATOM 826 O O . GLU A 1 99 ? -12.630 12.231 6.837 1.00 87.44 99 GLU A O 1
ATOM 831 N N . ASN A 1 100 ? -13.872 10.625 7.769 1.00 87.31 100 ASN A N 1
ATOM 832 C CA . ASN A 1 100 ? -13.208 10.716 9.071 1.00 87.31 100 ASN A CA 1
ATOM 833 C C . ASN A 1 100 ? -11.986 9.792 9.209 1.00 87.31 100 ASN A C 1
ATOM 835 O O . ASN A 1 100 ? -11.223 9.930 10.175 1.00 87.31 100 ASN A O 1
ATOM 839 N N . TYR A 1 101 ? -11.783 8.850 8.280 1.00 84.38 101 TYR A N 1
ATOM 840 C CA . TYR A 1 101 ? -10.741 7.826 8.384 1.00 84.38 101 TYR A CA 1
ATOM 841 C C . TYR A 1 101 ? -9.342 8.442 8.459 1.00 84.38 101 TYR A C 1
ATOM 843 O O . TYR A 1 101 ? -8.576 8.136 9.378 1.00 84.38 101 TYR A O 1
ATOM 851 N N . GLY A 1 102 ? -9.024 9.352 7.532 1.00 78.19 102 GLY A N 1
ATOM 852 C CA . GLY A 1 102 ? -7.716 10.006 7.457 1.00 78.19 102 GLY A CA 1
ATOM 853 C C . GLY A 1 102 ? -7.391 10.822 8.711 1.00 78.19 102 GLY A C 1
ATOM 854 O O . GLY A 1 102 ? -6.311 10.675 9.291 1.00 78.19 102 GLY A O 1
ATOM 855 N N . GLU A 1 103 ? -8.348 11.623 9.189 1.00 84.56 103 GLU A N 1
ATOM 856 C CA . GLU A 1 103 ? -8.183 12.447 10.393 1.00 84.56 103 GLU A CA 1
ATOM 857 C C . GLU A 1 103 ? -7.940 11.577 11.640 1.00 84.56 103 GLU A C 1
ATOM 859 O O . GLU A 1 103 ? -6.991 11.805 12.400 1.00 84.56 103 GLU A O 1
ATOM 864 N N . CYS A 1 104 ? -8.756 10.535 11.838 1.00 80.19 104 CYS A N 1
ATOM 865 C CA . CYS A 1 104 ? -8.633 9.645 12.991 1.00 80.19 104 CYS A CA 1
ATOM 866 C C . CYS A 1 104 ? -7.333 8.827 12.952 1.00 80.19 104 CYS A C 1
ATOM 868 O O . CYS A 1 104 ? -6.671 8.679 13.988 1.00 80.19 104 CYS A O 1
ATOM 870 N N . LYS A 1 105 ? -6.917 8.357 11.765 1.00 78.19 105 LYS A N 1
ATOM 871 C CA . LYS A 1 105 ? -5.634 7.665 11.555 1.00 78.19 105 LYS A CA 1
ATOM 872 C C . LYS A 1 105 ? -4.457 8.576 11.927 1.00 78.19 105 LYS A C 1
ATOM 874 O O . LYS A 1 105 ? -3.602 8.180 12.725 1.00 78.19 105 LYS A O 1
ATOM 879 N N . LYS A 1 106 ? -4.455 9.830 11.453 1.00 75.38 106 LYS A N 1
ATOM 880 C CA . LYS A 1 106 ? -3.415 10.827 11.766 1.00 75.38 106 LYS A CA 1
ATOM 881 C C . LYS A 1 106 ? -3.358 11.146 13.261 1.00 75.38 106 LYS A C 1
ATOM 883 O O . LYS A 1 106 ? -2.282 11.112 13.858 1.00 75.38 106 LYS A O 1
ATOM 888 N N . ARG A 1 107 ? -4.510 11.373 13.902 1.00 73.88 107 ARG A N 1
ATOM 889 C CA . ARG A 1 107 ? -4.590 11.662 15.344 1.00 73.88 107 ARG A CA 1
ATOM 890 C C . ARG A 1 107 ? -4.043 10.509 16.193 1.00 73.88 107 ARG A C 1
ATOM 892 O O . ARG A 1 107 ? -3.376 10.752 17.198 1.00 73.88 107 ARG A O 1
ATOM 899 N N . ARG A 1 108 ? -4.289 9.254 15.803 1.00 68.25 108 ARG A N 1
ATOM 900 C CA . ARG A 1 108 ? -3.735 8.079 16.494 1.00 68.25 108 ARG A CA 1
ATOM 901 C C . ARG A 1 108 ? -2.209 8.023 16.382 1.00 68.25 108 ARG A C 1
ATOM 903 O O . ARG A 1 108 ? -1.550 7.825 17.400 1.00 68.25 108 ARG A O 1
ATOM 910 N N . SER A 1 109 ? -1.664 8.270 15.189 1.00 67.06 109 SER A N 1
ATOM 911 C CA . SER A 1 109 ? -0.212 8.355 14.970 1.00 67.06 109 SER A CA 1
ATOM 912 C C . SER A 1 109 ? 0.438 9.507 15.745 1.00 67.06 109 SER A C 1
ATOM 914 O O . SER A 1 109 ? 1.577 9.394 16.189 1.00 67.06 109 SER A O 1
ATOM 916 N N . GLN A 1 110 ? -0.264 10.626 15.928 1.00 69.25 110 GLN A N 1
ATOM 917 C CA . GLN A 1 110 ? 0.245 11.748 16.717 1.00 69.25 110 GLN A CA 1
ATOM 918 C C . GLN A 1 110 ? 0.217 11.453 18.220 1.00 69.25 110 GLN A C 1
ATOM 920 O O . GLN A 1 110 ? 1.160 11.800 18.922 1.00 69.25 110 GLN A O 1
ATOM 925 N N . LYS A 1 111 ? -0.815 10.772 18.737 1.00 67.19 111 LYS A N 1
ATOM 926 C CA . LYS A 1 111 ? -0.885 10.416 20.166 1.00 67.19 111 LYS A CA 1
ATOM 927 C C . LYS A 1 111 ? 0.269 9.522 20.614 1.00 67.19 111 LYS A C 1
ATOM 929 O O . LYS A 1 111 ? 0.793 9.725 21.706 1.00 67.19 111 LYS A O 1
ATOM 934 N N . THR A 1 112 ? 0.686 8.564 19.787 1.00 63.66 112 THR A N 1
ATOM 935 C CA . THR A 1 112 ? 1.853 7.721 20.094 1.00 63.66 112 THR A CA 1
ATOM 936 C C . THR A 1 112 ? 3.148 8.534 20.094 1.00 63.66 112 THR A C 1
ATOM 938 O O . THR A 1 112 ? 4.003 8.323 20.955 1.00 63.66 112 THR A O 1
ATOM 941 N N . LEU A 1 113 ? 3.270 9.522 19.199 1.00 68.31 113 LEU A N 1
ATOM 942 C CA . LEU A 1 113 ? 4.390 10.463 19.187 1.00 68.31 113 LEU A CA 1
ATOM 943 C C . LEU A 1 113 ? 4.415 11.342 20.446 1.00 68.31 113 LEU A C 1
ATOM 945 O O . LEU A 1 113 ? 5.448 11.407 21.107 1.00 68.31 113 LEU A O 1
ATOM 949 N N . PHE A 1 114 ? 3.289 11.957 20.815 1.00 69.31 114 PHE A N 1
ATOM 950 C CA . PHE A 1 114 ? 3.188 12.797 22.013 1.00 69.31 114 PHE A CA 1
ATOM 951 C C . PHE A 1 114 ? 3.476 12.017 23.292 1.00 69.31 114 PHE A C 1
ATOM 953 O O . PHE A 1 114 ? 4.218 12.505 24.136 1.00 69.31 114 PHE A O 1
ATOM 960 N N . HIS A 1 115 ? 2.951 10.796 23.427 1.00 69.62 115 HIS A N 1
ATOM 961 C CA . HIS A 1 115 ? 3.236 9.966 24.597 1.00 69.62 115 HIS A CA 1
ATOM 962 C C . HIS A 1 115 ? 4.727 9.617 24.682 1.00 69.62 115 HIS A C 1
ATOM 964 O O . HIS A 1 115 ? 5.305 9.635 25.762 1.00 69.62 115 HIS A O 1
ATOM 970 N N . SER A 1 116 ? 5.372 9.344 23.544 1.00 70.38 116 SER A N 1
ATOM 971 C CA . SER A 1 116 ? 6.815 9.112 23.507 1.00 70.38 116 SER A CA 1
ATOM 972 C C . SER A 1 116 ? 7.598 10.361 23.923 1.00 70.38 116 SER A C 1
ATOM 974 O O . SER A 1 116 ? 8.440 10.259 24.809 1.00 70.38 116 SER A O 1
ATOM 976 N N . ILE A 1 117 ? 7.291 11.533 23.356 1.00 77.50 117 ILE A N 1
ATOM 977 C CA . ILE A 1 117 ? 7.961 12.802 23.694 1.00 77.50 117 ILE A CA 1
ATOM 978 C C . ILE A 1 117 ? 7.761 13.154 25.171 1.00 77.50 117 ILE A C 1
ATOM 980 O O . ILE A 1 117 ? 8.715 13.526 25.846 1.00 77.50 117 ILE A O 1
ATOM 984 N N . PHE A 1 118 ? 6.542 13.005 25.689 1.00 79.19 118 PHE A N 1
ATOM 985 C CA . PHE A 1 118 ? 6.221 13.301 27.082 1.00 79.19 118 PHE A CA 1
ATOM 986 C C . PHE A 1 118 ? 7.000 12.403 28.050 1.00 79.19 118 PHE A C 1
ATOM 988 O O . PHE A 1 118 ? 7.566 12.891 29.025 1.00 79.19 118 PHE A O 1
ATOM 995 N N . VAL A 1 119 ? 7.102 11.106 27.743 1.00 78.56 119 VAL A N 1
ATOM 996 C CA . VAL A 1 119 ? 7.922 10.171 28.523 1.00 78.56 119 VAL A CA 1
ATOM 997 C C . VAL A 1 119 ? 9.398 10.591 28.496 1.00 78.56 119 VAL A C 1
ATOM 999 O O . VAL A 1 119 ? 10.016 10.651 29.557 1.00 78.56 119 VAL A O 1
ATOM 1002 N N . TYR A 1 120 ? 9.952 10.973 27.337 1.00 80.56 120 TYR A N 1
ATOM 1003 C CA . TYR A 1 120 ? 11.323 11.507 27.262 1.00 80.56 120 TYR A CA 1
ATOM 1004 C C . TYR A 1 120 ? 11.516 12.781 28.082 1.00 80.56 120 TYR A C 1
ATOM 1006 O O . TYR A 1 120 ? 12.520 12.904 28.780 1.00 80.56 120 TYR A O 1
ATOM 1014 N N . ALA A 1 121 ? 10.565 13.712 28.021 1.00 82.62 121 ALA A N 1
ATOM 1015 C CA . ALA A 1 121 ? 10.631 14.960 28.770 1.00 82.62 121 ALA A CA 1
ATOM 1016 C C . ALA A 1 121 ? 10.645 14.711 30.287 1.00 82.62 121 ALA A C 1
ATOM 1018 O O . ALA A 1 121 ? 11.436 15.331 30.993 1.00 82.62 121 ALA A O 1
ATOM 1019 N N . ILE A 1 122 ? 9.841 13.760 30.783 1.00 83.38 122 ILE A N 1
ATOM 1020 C CA . ILE A 1 122 ? 9.863 13.352 32.197 1.00 83.38 122 ILE A CA 1
ATOM 1021 C C . ILE A 1 122 ? 11.226 12.766 32.573 1.00 83.38 122 ILE A C 1
ATOM 1023 O O . ILE A 1 122 ? 11.800 13.173 33.580 1.00 83.38 122 ILE A O 1
ATOM 1027 N N . PHE A 1 123 ? 11.768 11.844 31.771 1.00 81.06 123 PHE A N 1
ATOM 1028 C CA . PHE A 1 123 ? 13.080 11.253 32.055 1.00 81.06 123 PH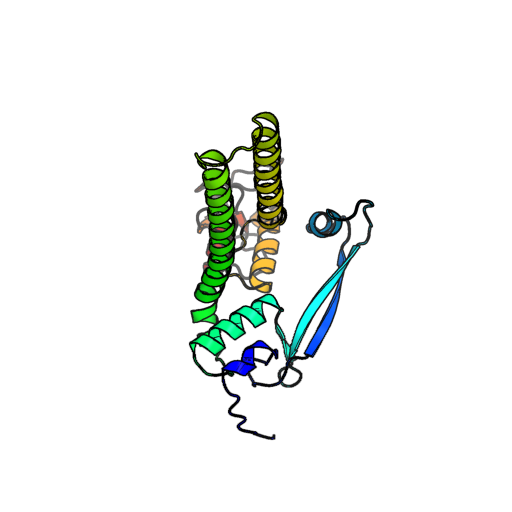E A CA 1
ATOM 1029 C C . PHE A 1 123 ? 14.201 12.300 32.068 1.00 81.06 123 PHE A C 1
ATOM 1031 O O . PHE A 1 123 ? 15.056 12.261 32.952 1.00 81.06 123 PHE A O 1
ATOM 1038 N N . LEU A 1 124 ? 14.173 13.268 31.145 1.00 83.19 124 LEU A N 1
ATOM 1039 C CA . LEU A 1 124 ? 15.113 14.391 31.131 1.00 83.19 124 LEU A CA 1
ATOM 1040 C C . LEU A 1 124 ? 14.957 15.286 32.366 1.00 83.19 124 LEU A C 1
ATOM 1042 O O . LEU A 1 124 ? 15.957 15.635 32.987 1.00 83.19 124 LEU A O 1
ATOM 1046 N N . ALA A 1 125 ? 13.725 15.621 32.759 1.00 84.69 125 ALA A N 1
ATOM 1047 C CA . ALA A 1 125 ? 13.460 16.451 33.932 1.00 84.69 125 ALA A CA 1
ATOM 1048 C C . ALA A 1 125 ? 13.927 15.779 35.234 1.00 84.69 125 ALA A C 1
ATOM 1050 O O . ALA A 1 125 ? 14.591 16.417 36.047 1.00 84.69 125 ALA A O 1
ATOM 1051 N N . VAL A 1 126 ? 13.649 14.483 35.410 1.00 83.62 126 VAL A N 1
ATOM 1052 C CA . VAL A 1 126 ? 14.128 13.706 36.567 1.00 83.62 126 VAL A CA 1
ATOM 1053 C C . VAL A 1 126 ? 15.656 13.629 36.577 1.00 83.62 126 VAL A C 1
ATOM 1055 O O . VAL A 1 126 ? 16.267 13.837 37.623 1.00 83.62 126 VAL A O 1
ATOM 1058 N N . GLY A 1 127 ? 16.286 13.404 35.419 1.00 79.81 127 GLY A N 1
ATOM 1059 C CA . GLY A 1 127 ? 17.745 13.412 35.295 1.00 79.81 127 GLY A CA 1
ATOM 1060 C C . GLY A 1 127 ? 18.368 14.757 35.686 1.00 79.81 127 GLY A C 1
ATOM 1061 O O . GLY A 1 127 ? 19.356 14.786 36.417 1.00 79.81 127 GLY A O 1
ATOM 1062 N N . LEU A 1 128 ? 17.763 15.874 35.268 1.00 84.25 128 LEU A N 1
ATOM 1063 C CA . LEU A 1 128 ? 18.201 17.217 35.654 1.00 84.25 128 LEU A CA 1
ATOM 1064 C C . LEU A 1 128 ? 18.028 17.461 37.159 1.00 84.25 128 LEU A C 1
ATOM 1066 O O . LEU A 1 128 ? 18.954 17.952 37.796 1.00 84.25 128 LEU A O 1
ATOM 1070 N N . LEU A 1 129 ? 16.898 17.070 37.756 1.00 82.56 129 LEU A N 1
ATOM 1071 C CA . LEU A 1 129 ? 16.680 17.225 39.199 1.00 82.56 129 LEU A CA 1
ATOM 1072 C C . LEU A 1 129 ? 17.743 16.491 40.029 1.00 82.56 129 LEU A C 1
ATOM 1074 O O . LEU A 1 129 ? 18.243 17.047 41.000 1.00 82.56 129 LEU A O 1
ATOM 1078 N N . VAL A 1 130 ? 18.156 15.289 39.614 1.00 77.69 130 VAL A N 1
ATOM 1079 C CA . VAL A 1 130 ? 19.231 14.537 40.289 1.00 77.69 130 VAL A CA 1
ATOM 1080 C C . VAL A 1 130 ? 20.595 15.225 40.150 1.00 77.69 130 VAL A C 1
ATOM 1082 O O . VAL A 1 130 ? 21.404 15.188 41.078 1.00 77.69 130 VAL A O 1
ATOM 1085 N N . LEU A 1 131 ? 20.867 15.861 39.007 1.00 76.06 131 LEU A N 1
ATOM 1086 C CA . LEU A 1 131 ? 22.127 16.573 38.772 1.00 76.06 131 LEU A CA 1
ATOM 1087 C C . LEU A 1 131 ? 22.226 17.888 39.548 1.00 76.06 131 LEU A C 1
ATOM 1089 O O . LEU A 1 131 ? 23.318 18.246 39.990 1.00 76.06 131 LEU A O 1
ATOM 1093 N N . PHE A 1 132 ? 21.106 18.591 39.704 1.00 77.94 132 PHE A N 1
ATOM 1094 C CA . PHE A 1 132 ? 21.066 19.934 40.274 1.00 77.94 132 PHE A CA 1
ATOM 1095 C C . PHE A 1 132 ? 20.626 19.989 41.737 1.00 77.94 132 PHE A C 1
ATOM 1097 O O . PHE A 1 132 ? 20.585 21.090 42.272 1.00 77.94 132 PHE A O 1
ATOM 1104 N N . ASP A 1 133 ? 20.341 18.859 42.394 1.00 75.81 133 ASP A N 1
ATOM 1105 C CA . ASP A 1 133 ? 19.986 18.836 43.818 1.00 75.81 133 ASP A CA 1
ATOM 1106 C C . ASP A 1 133 ? 21.172 19.306 44.694 1.00 75.81 133 ASP A C 1
ATOM 1108 O O . ASP A 1 133 ? 22.138 18.546 44.890 1.00 75.81 133 ASP A O 1
ATOM 1112 N N . PRO A 1 134 ? 21.116 20.541 45.238 1.00 67.06 134 PRO A N 1
ATOM 1113 C CA . PRO A 1 134 ? 22.204 21.124 46.009 1.00 67.06 134 PRO A CA 1
ATOM 1114 C C . PRO A 1 134 ? 22.253 20.588 47.447 1.00 67.06 134 PRO A C 1
ATOM 1116 O O . PRO A 1 134 ? 23.220 20.857 48.157 1.00 67.06 134 PRO A O 1
ATOM 1119 N N . PHE A 1 135 ? 21.250 19.810 47.874 1.00 64.75 135 PHE A N 1
ATOM 1120 C CA . PHE A 1 135 ? 21.125 19.274 49.230 1.00 64.75 135 PHE A CA 1
ATOM 1121 C C . PHE A 1 135 ? 21.478 17.790 49.352 1.00 64.75 135 PHE A C 1
ATOM 1123 O O . PHE A 1 135 ? 21.545 17.266 50.466 1.00 64.75 135 PHE A O 1
ATOM 1130 N N . SER A 1 136 ? 21.756 17.091 48.247 1.00 61.00 136 SER A N 1
ATOM 1131 C CA . SER A 1 136 ? 22.105 15.674 48.337 1.00 61.00 136 SER A CA 1
ATOM 1132 C C . SER A 1 136 ? 23.544 15.476 48.835 1.00 61.00 136 SER A C 1
ATOM 1134 O O . SER A 1 136 ? 24.523 15.693 48.116 1.00 61.00 136 SER A O 1
ATOM 1136 N N . SER A 1 137 ? 23.671 14.958 50.058 1.00 65.69 137 SER A N 1
ATOM 1137 C CA . SER A 1 137 ? 24.909 14.467 50.688 1.00 65.69 137 SER A CA 1
ATOM 1138 C C . SER A 1 137 ? 25.456 13.182 50.042 1.00 65.69 137 SER A C 1
ATOM 1140 O O . SER A 1 137 ? 26.258 12.457 50.634 1.00 65.69 137 SER A O 1
ATOM 1142 N N . THR A 1 138 ? 25.027 12.870 48.817 1.00 60.41 138 THR A N 1
ATOM 1143 C CA . THR A 1 138 ? 25.425 11.647 48.129 1.00 60.41 138 THR A CA 1
ATOM 1144 C C . THR A 1 138 ? 26.888 11.739 47.674 1.00 60.41 138 THR A C 1
ATOM 1146 O O . THR A 1 138 ? 27.307 12.749 47.095 1.00 60.41 138 THR A O 1
ATOM 1149 N N . PRO A 1 139 ? 27.693 10.686 47.908 1.00 66.12 139 PRO A N 1
ATOM 1150 C CA . PRO A 1 139 ? 29.074 10.623 47.452 1.00 66.12 139 PRO A CA 1
ATOM 1151 C C . PRO A 1 139 ? 29.184 10.871 45.940 1.00 66.12 139 PRO A C 1
ATOM 1153 O O . PRO A 1 139 ? 28.465 10.263 45.146 1.00 66.12 139 PRO A O 1
ATOM 1156 N N . LYS A 1 140 ? 30.155 11.698 45.524 1.00 65.12 140 LYS A N 1
ATOM 1157 C CA . LYS A 1 140 ? 30.481 11.981 44.110 1.00 65.12 140 LYS A CA 1
ATOM 1158 C C . LYS A 1 140 ? 30.517 10.750 43.175 1.00 65.12 140 LYS A C 1
ATOM 1160 O O . LYS A 1 140 ? 30.040 10.897 42.049 1.00 65.12 140 LYS A O 1
ATOM 1165 N N . PRO A 1 141 ? 31.041 9.563 43.560 1.00 69.81 141 PRO A N 1
ATOM 1166 C CA . PRO A 1 141 ? 31.032 8.402 42.661 1.00 69.81 141 PRO A CA 1
ATOM 1167 C C . PRO A 1 141 ? 29.621 7.881 42.349 1.00 69.81 141 PRO A C 1
ATOM 1169 O O . PRO A 1 141 ? 29.357 7.488 41.218 1.00 69.81 141 PRO A O 1
ATOM 1172 N N . ILE A 1 142 ? 28.683 7.964 43.297 1.00 71.25 142 ILE A N 1
ATOM 1173 C CA . ILE A 1 142 ? 27.317 7.440 43.133 1.00 71.25 142 ILE A CA 1
ATOM 1174 C C . ILE A 1 142 ? 26.517 8.290 42.132 1.00 71.25 142 ILE A C 1
ATOM 1176 O O . ILE A 1 142 ? 25.755 7.753 41.332 1.00 71.25 142 ILE A O 1
ATOM 1180 N N . LYS A 1 143 ? 26.751 9.611 42.091 1.00 69.94 143 LYS A N 1
ATOM 1181 C CA . LYS A 1 143 ? 26.107 10.507 41.111 1.00 69.94 143 LYS A CA 1
ATOM 1182 C C . LYS A 1 143 ? 26.475 10.157 39.660 1.00 69.94 143 LYS A C 1
ATOM 1184 O O . LYS A 1 143 ? 25.630 10.287 38.777 1.00 69.94 143 LYS A O 1
ATOM 1189 N N . LYS A 1 144 ? 27.706 9.688 39.408 1.00 73.38 144 LYS A N 1
ATOM 1190 C CA . LYS A 1 144 ? 28.144 9.263 38.066 1.00 73.38 144 LYS A CA 1
ATOM 1191 C C . LYS A 1 144 ? 27.453 7.978 37.617 1.00 73.38 144 LYS A C 1
ATOM 1193 O O . LYS A 1 144 ? 26.963 7.939 36.495 1.00 73.38 144 LYS A O 1
ATOM 1198 N N . GLU A 1 145 ? 27.368 6.976 38.489 1.00 77.62 145 GLU A N 1
ATOM 1199 C CA . GLU A 1 145 ? 26.688 5.707 38.185 1.00 77.62 145 GLU A CA 1
ATOM 1200 C C . GLU A 1 145 ? 25.199 5.919 37.885 1.00 77.62 145 GLU A C 1
ATOM 1202 O O . GLU A 1 145 ? 24.672 5.396 36.904 1.00 77.62 145 GLU A O 1
ATOM 1207 N N . ILE A 1 146 ? 24.531 6.773 38.668 1.00 75.44 146 ILE A N 1
ATOM 1208 C CA . ILE A 1 146 ? 23.125 7.121 38.439 1.00 75.44 146 ILE A CA 1
ATOM 1209 C C . ILE A 1 146 ? 22.955 7.831 37.089 1.00 75.44 146 ILE A C 1
ATOM 1211 O O . ILE A 1 146 ? 22.071 7.466 36.314 1.00 75.44 146 ILE A O 1
ATOM 1215 N N . LEU A 1 147 ? 23.816 8.801 36.761 1.00 75.62 147 LEU A N 1
ATOM 1216 C CA . LEU A 1 147 ? 23.761 9.497 35.473 1.00 75.62 147 LEU A CA 1
ATOM 1217 C C . LEU A 1 147 ? 23.981 8.539 34.293 1.00 75.62 147 LEU A C 1
ATOM 1219 O O . LEU A 1 147 ? 23.238 8.597 33.314 1.00 75.62 147 LEU A O 1
ATOM 1223 N N . ILE A 1 148 ? 24.964 7.640 34.394 1.00 79.00 148 ILE A N 1
ATOM 1224 C CA . ILE A 1 148 ? 25.243 6.621 33.376 1.00 79.00 148 ILE A CA 1
ATOM 1225 C C . ILE A 1 148 ? 24.022 5.717 33.197 1.00 79.00 148 ILE A C 1
ATOM 1227 O O . ILE A 1 148 ? 23.585 5.510 32.066 1.00 79.00 148 ILE A O 1
ATOM 1231 N N . PHE A 1 149 ? 23.410 5.252 34.288 1.00 79.44 149 PHE A N 1
ATOM 1232 C CA . PHE A 1 149 ? 22.193 4.445 34.232 1.00 79.44 149 PHE A CA 1
ATOM 1233 C C . PHE A 1 149 ? 21.045 5.174 33.517 1.00 79.44 149 PHE A C 1
ATOM 1235 O O . PHE A 1 149 ? 20.421 4.601 32.625 1.00 79.44 149 PHE A O 1
ATOM 1242 N N . PHE A 1 150 ? 20.800 6.454 33.823 1.00 75.38 150 PHE A N 1
ATOM 1243 C CA . PHE A 1 150 ? 19.776 7.245 33.129 1.00 75.38 150 PHE A CA 1
ATOM 1244 C C . PHE A 1 150 ? 20.083 7.428 31.639 1.00 75.38 150 PHE A C 1
ATOM 1246 O O . PHE A 1 150 ? 19.183 7.268 30.815 1.00 75.38 150 PHE A O 1
ATOM 1253 N N . VAL A 1 151 ? 21.338 7.700 31.273 1.00 77.88 151 VAL A N 1
ATOM 1254 C CA . VAL A 1 151 ? 21.760 7.797 29.867 1.00 77.88 151 VAL A CA 1
ATOM 1255 C C . VAL A 1 151 ? 21.534 6.467 29.147 1.00 77.88 151 VAL A C 1
ATOM 1257 O O . VAL A 1 151 ? 20.945 6.455 28.068 1.00 77.88 151 VAL A O 1
ATOM 1260 N N . PHE A 1 152 ? 21.902 5.339 29.758 1.00 79.44 152 PHE A N 1
ATOM 1261 C CA . PHE A 1 152 ? 21.643 4.012 29.200 1.00 79.44 152 PHE A CA 1
ATOM 1262 C C . PHE A 1 152 ? 20.149 3.723 29.051 1.00 79.44 152 PHE A C 1
ATOM 1264 O O . PHE A 1 152 ? 19.742 3.205 28.014 1.00 79.44 152 PHE A O 1
ATOM 1271 N N . VAL A 1 153 ? 19.313 4.084 30.029 1.00 76.88 153 VAL A N 1
ATOM 1272 C CA . VAL A 1 153 ? 17.855 3.912 29.937 1.00 76.88 153 VAL A CA 1
ATOM 1273 C C . VAL A 1 153 ? 17.270 4.785 28.825 1.00 76.88 153 VAL A C 1
ATOM 1275 O O . VAL A 1 153 ? 16.466 4.292 28.033 1.00 76.88 153 VAL A O 1
ATOM 1278 N N . VAL A 1 154 ? 17.689 6.047 28.697 1.00 73.75 154 VAL A N 1
ATOM 1279 C CA . VAL A 1 154 ? 17.242 6.957 27.626 1.00 73.75 154 VAL A CA 1
ATOM 1280 C C . VAL A 1 154 ? 17.688 6.455 26.251 1.00 73.75 154 VAL A C 1
ATOM 1282 O O . VAL A 1 154 ? 16.884 6.450 25.322 1.00 73.75 154 VAL A O 1
ATOM 1285 N N . ILE A 1 155 ? 18.921 5.963 26.117 1.00 75.25 155 ILE A N 1
ATOM 1286 C CA . ILE A 1 155 ? 19.428 5.378 24.869 1.00 75.25 155 ILE A CA 1
ATOM 1287 C C . ILE A 1 155 ? 18.701 4.067 24.551 1.00 75.25 155 ILE A C 1
ATOM 1289 O O . ILE A 1 155 ? 18.243 3.887 23.429 1.00 75.25 155 ILE A O 1
ATOM 1293 N N . ALA A 1 156 ? 18.525 3.160 25.513 1.00 72.19 156 ALA A N 1
ATOM 1294 C CA . ALA A 1 156 ? 17.871 1.870 25.289 1.00 72.19 156 ALA A CA 1
ATOM 1295 C C . ALA A 1 156 ? 16.377 2.025 24.965 1.00 72.19 156 ALA A C 1
ATOM 1297 O O . ALA A 1 156 ? 15.859 1.352 24.071 1.00 72.19 156 ALA A O 1
ATOM 1298 N N . THR A 1 157 ? 15.681 2.939 25.648 1.00 65.88 157 THR A N 1
ATOM 1299 C CA . THR A 1 157 ? 14.300 3.307 25.302 1.00 65.88 157 THR A CA 1
ATOM 1300 C C . THR A 1 157 ? 14.254 4.049 23.967 1.00 65.88 157 THR A C 1
ATOM 1302 O O . THR A 1 157 ? 13.389 3.740 23.154 1.00 65.88 157 THR A O 1
ATOM 1305 N N . GLY A 1 158 ? 15.232 4.926 23.693 1.00 64.25 158 GLY A N 1
ATOM 1306 C CA . GLY A 1 158 ? 15.516 5.572 22.397 1.00 64.25 158 GLY A CA 1
ATOM 1307 C C . GLY A 1 158 ? 15.542 4.581 21.257 1.00 64.25 158 GLY A C 1
ATOM 1308 O O . GLY A 1 158 ? 14.764 4.679 20.312 1.00 64.25 158 GLY A O 1
ATOM 1309 N N . ILE A 1 159 ? 16.389 3.570 21.400 1.00 62.84 159 ILE A N 1
ATOM 1310 C CA . ILE A 1 159 ? 16.587 2.501 20.436 1.00 62.84 159 ILE A CA 1
ATOM 1311 C C . ILE A 1 159 ? 15.344 1.616 20.340 1.00 62.84 159 ILE A C 1
ATOM 1313 O O . ILE A 1 159 ? 15.013 1.210 19.238 1.00 62.84 159 ILE A O 1
ATOM 1317 N N . LYS A 1 160 ? 14.611 1.323 21.425 1.00 57.06 160 LYS A N 1
ATOM 1318 C CA . LYS A 1 160 ? 13.349 0.556 21.343 1.00 57.06 160 LYS A CA 1
ATOM 1319 C C . LYS A 1 160 ? 12.238 1.322 20.629 1.00 57.06 160 LYS A C 1
ATOM 1321 O O . LYS A 1 160 ? 11.555 0.739 19.796 1.00 57.06 160 LYS A O 1
ATOM 1326 N N . VAL A 1 161 ? 12.067 2.613 20.913 1.00 56.25 161 VAL A N 1
ATOM 1327 C CA . VAL A 1 161 ? 11.096 3.472 20.217 1.00 56.25 161 VAL A CA 1
ATOM 1328 C C . VAL A 1 161 ? 11.508 3.658 18.760 1.00 56.25 161 VAL A C 1
ATOM 1330 O O . VAL A 1 161 ? 10.656 3.577 17.879 1.00 56.25 161 VAL A O 1
ATOM 1333 N N . ALA A 1 162 ? 12.801 3.850 18.490 1.00 51.03 162 ALA A N 1
ATOM 1334 C CA . ALA A 1 162 ? 13.335 3.914 17.138 1.00 51.03 162 ALA A CA 1
ATOM 1335 C C . ALA A 1 162 ? 13.157 2.578 16.410 1.00 51.03 162 ALA A C 1
ATOM 1337 O O . ALA A 1 162 ? 12.643 2.578 15.311 1.00 51.03 162 ALA A O 1
ATOM 1338 N N . LYS A 1 163 ? 13.454 1.425 17.014 1.00 49.38 163 LYS A N 1
ATOM 1339 C CA . LYS A 1 163 ? 13.230 0.102 16.406 1.00 49.38 163 LYS A CA 1
ATOM 1340 C C . LYS A 1 163 ? 11.748 -0.222 16.225 1.00 49.38 163 LYS A C 1
ATOM 1342 O O . LYS A 1 163 ? 11.395 -0.811 15.222 1.00 49.38 163 LYS A O 1
ATOM 1347 N N . HIS A 1 164 ? 10.852 0.219 17.104 1.00 48.91 164 HIS A N 1
ATOM 1348 C CA . HIS A 1 164 ? 9.411 0.099 16.855 1.00 48.91 164 HIS A CA 1
ATOM 1349 C C . HIS A 1 164 ? 8.934 1.063 15.745 1.00 48.91 164 HIS A C 1
ATOM 1351 O O . HIS A 1 164 ? 7.943 0.789 15.075 1.00 48.91 164 HIS A O 1
ATOM 1357 N N . LYS A 1 165 ? 9.610 2.203 15.535 1.00 45.09 165 LYS A N 1
ATOM 1358 C CA . LYS A 1 165 ? 9.289 3.179 14.472 1.00 45.09 165 LYS A CA 1
ATOM 1359 C C . LYS A 1 165 ? 9.985 2.921 13.128 1.00 45.09 165 LYS A C 1
ATOM 1361 O O . LYS A 1 165 ? 9.457 3.349 12.113 1.00 45.09 165 LYS A O 1
ATOM 1366 N N . PHE A 1 166 ? 11.145 2.271 13.129 1.00 41.59 166 PHE A N 1
ATOM 1367 C CA . PHE A 1 166 ? 12.035 2.072 11.976 1.00 41.59 166 PHE A CA 1
ATOM 1368 C C . PHE A 1 166 ? 12.328 0.588 11.693 1.00 41.59 166 PHE A C 1
ATOM 1370 O O . PHE A 1 166 ? 12.866 0.267 10.642 1.00 41.59 166 PHE A O 1
ATOM 1377 N N . GLY A 1 167 ? 11.994 -0.324 12.612 1.00 31.09 167 GLY A N 1
ATOM 1378 C CA . GLY A 1 167 ? 12.056 -1.779 12.413 1.00 31.09 167 GLY A CA 1
ATOM 1379 C C . GLY A 1 167 ? 10.834 -2.336 11.684 1.00 31.09 167 GLY A C 1
ATOM 1380 O O . GLY A 1 167 ? 10.941 -3.375 11.048 1.00 31.09 167 GLY A O 1
ATOM 1381 N N . HIS A 1 168 ? 9.727 -1.590 11.644 1.00 35.50 168 HIS A N 1
ATOM 1382 C CA . HIS A 1 168 ? 8.884 -1.614 10.455 1.00 35.50 168 HIS A CA 1
ATOM 1383 C C . HIS A 1 168 ? 9.537 -0.694 9.432 1.00 35.50 168 HIS A C 1
ATOM 1385 O O . HIS A 1 168 ? 9.275 0.506 9.386 1.00 35.50 168 HIS A O 1
ATOM 1391 N N . ASN A 1 169 ? 10.371 -1.275 8.575 1.00 31.98 169 ASN A N 1
ATOM 1392 C CA . ASN A 1 169 ? 10.794 -0.658 7.322 1.00 31.98 169 ASN A CA 1
ATOM 1393 C C . ASN A 1 169 ? 9.618 -0.626 6.319 1.00 31.98 169 ASN A C 1
ATOM 1395 O O . ASN A 1 169 ? 9.787 -0.836 5.122 1.00 31.98 169 ASN A O 1
ATOM 1399 N N . SER A 1 170 ? 8.399 -0.381 6.808 1.00 38.81 170 SER A N 1
ATOM 1400 C CA . SER A 1 170 ? 7.306 0.069 5.976 1.00 38.81 170 SER A CA 1
ATOM 1401 C C . SER A 1 170 ? 7.612 1.528 5.684 1.00 38.81 170 SER A C 1
ATOM 1403 O O . SER A 1 170 ? 7.353 2.411 6.510 1.00 38.81 170 SER A O 1
ATOM 1405 N N . LYS A 1 171 ? 8.178 1.798 4.506 1.00 37.47 171 LYS A N 1
ATOM 1406 C CA . LYS A 1 171 ? 7.969 3.096 3.862 1.00 37.47 171 LYS A CA 1
ATOM 1407 C C . LYS A 1 171 ? 6.505 3.465 4.098 1.00 37.47 171 LYS A C 1
ATOM 1409 O O . LYS A 1 171 ? 5.626 2.634 3.891 1.00 37.47 171 LYS A O 1
ATOM 1414 N N . PHE A 1 172 ? 6.270 4.644 4.663 1.00 39.84 172 PHE A N 1
ATOM 1415 C CA . PHE A 1 172 ? 4.946 5.158 4.996 1.00 39.84 172 PHE A CA 1
ATOM 1416 C C . PHE A 1 172 ? 4.026 5.004 3.773 1.00 39.84 172 PHE A C 1
ATOM 1418 O O . PHE A 1 172 ? 4.077 5.807 2.851 1.00 39.84 172 PHE A O 1
ATOM 1425 N N . HIS A 1 173 ? 3.223 3.942 3.733 1.00 43.00 173 HIS A N 1
ATOM 1426 C CA . HIS A 1 173 ? 2.290 3.709 2.640 1.00 43.00 173 HIS A CA 1
ATOM 1427 C C . HIS A 1 173 ? 0.991 4.439 2.980 1.00 43.00 173 HIS A C 1
ATOM 1429 O O . HIS A 1 173 ? 0.428 4.256 4.066 1.00 43.00 173 HIS A O 1
ATOM 1435 N N . GLY A 1 174 ? 0.585 5.329 2.074 1.00 48.81 174 GLY A N 1
ATOM 1436 C CA . GLY A 1 174 ? -0.542 6.249 2.203 1.00 48.81 174 GLY A CA 1
ATOM 1437 C C . GLY A 1 174 ? -1.896 5.595 2.502 1.00 48.81 174 GLY A C 1
ATOM 1438 O O . GLY A 1 174 ? -2.028 4.410 2.799 1.00 48.81 174 GLY A O 1
ATOM 1439 N N . SER A 1 175 ? -2.946 6.409 2.468 1.00 64.25 175 SER A N 1
ATOM 1440 C CA . SER A 1 175 ? -4.348 6.095 2.796 1.00 64.25 175 SER A CA 1
ATOM 1441 C C . SER A 1 175 ? -5.057 5.088 1.872 1.00 64.25 175 SER A C 1
ATOM 1443 O O . SER A 1 175 ? -6.285 5.055 1.847 1.00 64.25 175 SER A O 1
ATOM 1445 N N . TYR A 1 176 ? -4.323 4.270 1.125 1.00 73.19 176 TYR A N 1
ATOM 1446 C CA . TYR A 1 176 ? -4.872 3.367 0.117 1.00 73.19 176 TYR A CA 1
ATOM 1447 C C . TYR A 1 176 ? -5.509 2.121 0.745 1.00 73.19 176 TYR A C 1
ATOM 1449 O O . TYR A 1 176 ? -5.012 1.601 1.748 1.00 73.19 176 TYR A O 1
ATOM 1457 N N . SER A 1 177 ? -6.602 1.625 0.150 1.00 80.00 177 SER A N 1
ATOM 1458 C CA . SER A 1 177 ? -7.120 0.295 0.495 1.00 80.00 177 SER A CA 1
ATOM 1459 C C . SER A 1 177 ? -6.099 -0.780 0.107 1.00 80.00 177 SER A C 1
ATOM 1461 O O . SER A 1 177 ? -5.228 -0.547 -0.737 1.00 80.00 177 SER A O 1
ATOM 1463 N N . TYR A 1 178 ? -6.205 -1.964 0.709 1.00 79.00 178 TYR A N 1
ATOM 1464 C CA . TYR A 1 178 ? -5.313 -3.085 0.404 1.00 79.00 178 TYR A CA 1
ATOM 1465 C C . TYR A 1 178 ? -5.352 -3.454 -1.086 1.00 79.00 178 TYR A C 1
ATOM 1467 O O . TYR A 1 178 ? -4.309 -3.620 -1.712 1.00 79.00 178 TYR A O 1
ATOM 1475 N N . GLU A 1 179 ? -6.546 -3.491 -1.675 1.00 82.25 179 GLU A N 1
ATOM 1476 C CA . GLU A 1 179 ? -6.764 -3.799 -3.089 1.00 82.25 179 GLU A CA 1
ATOM 1477 C C . GLU A 1 179 ? -6.139 -2.730 -3.987 1.00 82.25 179 GLU A C 1
ATOM 1479 O O . GLU A 1 179 ? -5.471 -3.051 -4.968 1.00 82.25 179 GLU A O 1
ATOM 1484 N N . ARG A 1 180 ? -6.295 -1.450 -3.621 1.00 88.69 180 ARG A N 1
ATOM 1485 C CA . ARG A 1 180 ? -5.708 -0.334 -4.370 1.00 88.69 180 ARG A CA 1
ATOM 1486 C C . ARG A 1 180 ? -4.184 -0.384 -4.337 1.00 88.69 180 ARG A C 1
ATOM 1488 O O . ARG A 1 180 ? -3.542 -0.191 -5.364 1.00 88.69 180 ARG A O 1
ATOM 1495 N N . LYS A 1 181 ? -3.607 -0.693 -3.174 1.00 87.25 181 LYS A N 1
ATOM 1496 C CA . LYS A 1 181 ? -2.163 -0.886 -3.021 1.00 87.25 181 LYS A CA 1
ATOM 1497 C C . LYS A 1 181 ? -1.662 -2.062 -3.862 1.00 87.25 181 LYS A C 1
ATOM 1499 O O . LYS A 1 181 ? -0.683 -1.908 -4.584 1.00 87.25 181 LYS A O 1
ATOM 1504 N N . ALA A 1 182 ? -2.346 -3.203 -3.800 1.00 86.50 182 ALA A N 1
ATOM 1505 C CA . ALA A 1 182 ? -1.995 -4.391 -4.571 1.00 86.50 182 ALA A CA 1
ATOM 1506 C C . ALA A 1 182 ? -2.035 -4.125 -6.086 1.00 86.50 182 ALA A C 1
ATOM 1508 O O . ALA A 1 182 ? -1.121 -4.537 -6.798 1.00 86.50 182 ALA A O 1
ATOM 1509 N N . LEU A 1 183 ? -3.035 -3.376 -6.568 1.00 92.62 183 LEU A N 1
ATOM 1510 C CA . LEU A 1 183 ? -3.114 -2.942 -7.965 1.00 92.62 183 LEU A CA 1
ATOM 1511 C C . LEU A 1 183 ? -1.905 -2.087 -8.361 1.00 92.62 183 LEU A C 1
ATOM 1513 O O . LEU A 1 183 ? -1.252 -2.380 -9.357 1.00 92.62 183 LEU A O 1
ATOM 1517 N N . MET A 1 184 ? -1.576 -1.057 -7.578 1.00 95.00 184 MET A N 1
ATOM 1518 C CA . MET A 1 184 ? -0.419 -0.202 -7.860 1.00 95.00 184 MET A CA 1
ATOM 1519 C C . MET A 1 184 ? 0.885 -1.001 -7.875 1.00 95.00 184 MET A C 1
ATOM 1521 O O . MET A 1 184 ? 1.712 -0.838 -8.768 1.00 95.00 184 MET A O 1
ATOM 1525 N N . GLU A 1 185 ? 1.078 -1.877 -6.888 1.00 93.81 185 GLU A N 1
ATOM 1526 C CA . GLU A 1 185 ? 2.263 -2.725 -6.802 1.00 93.81 185 GLU A CA 1
ATOM 1527 C C . GLU A 1 185 ? 2.372 -3.693 -7.986 1.00 93.81 185 GLU A C 1
ATOM 1529 O O . GLU A 1 185 ? 3.488 -3.958 -8.432 1.00 93.81 185 GLU A O 1
ATOM 1534 N N . LYS A 1 186 ? 1.239 -4.197 -8.498 1.00 95.12 186 LYS A N 1
ATOM 1535 C CA . LYS A 1 186 ? 1.171 -4.994 -9.728 1.00 95.12 186 LYS A CA 1
ATOM 1536 C C . LYS A 1 186 ? 1.536 -4.144 -10.941 1.00 95.12 186 LYS A C 1
ATOM 1538 O O . LYS A 1 186 ? 2.412 -4.539 -11.702 1.00 95.12 186 LYS A O 1
ATOM 1543 N N . LEU A 1 187 ? 0.939 -2.961 -11.088 1.00 96.75 187 LEU A N 1
ATOM 1544 C CA . LEU A 1 187 ? 1.221 -2.051 -12.199 1.00 96.75 187 LEU A CA 1
ATOM 1545 C C . LEU A 1 187 ? 2.700 -1.675 -12.269 1.00 96.75 187 LEU A C 1
ATOM 1547 O O . LEU A 1 187 ? 3.296 -1.749 -13.336 1.00 96.75 187 LEU A O 1
ATOM 1551 N N . HIS A 1 188 ? 3.323 -1.383 -11.128 1.00 96.62 188 HIS A N 1
ATOM 1552 C CA . HIS A 1 188 ? 4.753 -1.086 -11.050 1.00 96.62 188 HIS A CA 1
ATOM 1553 C C . HIS A 1 188 ? 5.642 -2.227 -11.583 1.00 96.62 188 HIS A C 1
ATOM 1555 O O . HIS A 1 188 ? 6.755 -1.977 -12.027 1.00 96.62 188 HIS A O 1
ATOM 1561 N N . THR A 1 189 ? 5.195 -3.489 -11.576 1.00 96.00 189 THR A N 1
ATOM 1562 C CA . THR A 1 189 ? 5.983 -4.578 -12.192 1.00 96.00 189 THR A CA 1
ATOM 1563 C C . THR A 1 189 ? 6.066 -4.460 -13.714 1.00 96.00 189 THR A C 1
ATOM 1565 O O . THR A 1 189 ? 7.071 -4.857 -14.293 1.00 96.00 189 THR A O 1
ATOM 1568 N N . TYR A 1 190 ? 5.074 -3.837 -14.360 1.00 97.12 190 TYR A N 1
ATOM 1569 C CA . TYR A 1 190 ? 5.062 -3.610 -15.805 1.00 97.12 190 TYR A CA 1
ATOM 1570 C C . TYR A 1 190 ? 5.865 -2.377 -16.243 1.00 97.12 190 TYR A C 1
ATOM 1572 O O . TYR A 1 190 ? 5.886 -2.055 -17.432 1.00 97.12 190 TYR A O 1
ATOM 1580 N N . SER A 1 191 ? 6.517 -1.657 -15.321 1.00 96.50 191 SER A N 1
ATOM 1581 C CA . SER A 1 191 ? 7.414 -0.554 -15.687 1.00 96.50 191 SER A CA 1
ATOM 1582 C C . SER A 1 191 ? 8.865 -0.980 -15.897 1.00 96.50 191 SER A C 1
ATOM 1584 O O . SER A 1 191 ? 9.675 -0.153 -16.302 1.00 96.50 191 SER A O 1
ATOM 1586 N N . THR A 1 192 ? 9.203 -2.245 -15.640 1.00 95.19 192 THR A N 1
ATOM 1587 C CA . THR A 1 192 ? 10.552 -2.807 -15.810 1.00 95.19 192 THR A CA 1
ATOM 1588 C C . THR A 1 192 ? 10.522 -3.892 -16.884 1.00 95.19 192 THR A C 1
ATOM 1590 O O . THR A 1 192 ? 9.551 -4.639 -16.956 1.00 95.19 192 THR A O 1
ATOM 1593 N N . HIS A 1 193 ? 11.569 -3.993 -17.712 1.00 96.56 193 HIS A N 1
ATOM 1594 C CA . HIS A 1 193 ? 11.641 -4.950 -18.829 1.00 96.56 193 HIS A CA 1
ATOM 1595 C C . HIS A 1 193 ? 10.381 -4.941 -19.719 1.00 96.56 193 HIS A C 1
ATOM 1597 O O . HIS A 1 193 ? 9.829 -5.976 -20.083 1.00 96.56 193 HIS A O 1
ATOM 1603 N N . ASN A 1 194 ? 9.882 -3.745 -20.025 1.00 96.50 194 ASN A N 1
ATOM 1604 C CA . ASN A 1 194 ? 8.558 -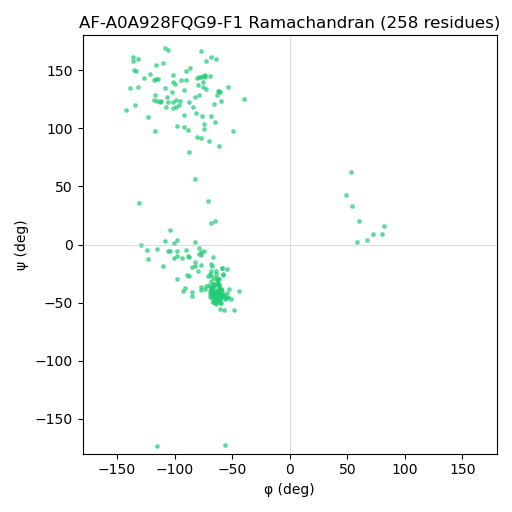3.521 -20.598 1.00 96.50 194 ASN A CA 1
ATOM 1605 C C . ASN A 1 194 ? 8.565 -3.195 -22.094 1.00 96.50 194 ASN A C 1
ATOM 1607 O O . ASN A 1 194 ? 7.544 -2.766 -22.634 1.00 96.50 194 ASN A O 1
ATOM 1611 N N . ARG A 1 195 ? 9.696 -3.396 -22.777 1.00 97.12 195 ARG A N 1
ATOM 1612 C CA . ARG A 1 195 ? 9.848 -3.085 -24.201 1.00 97.12 195 ARG A CA 1
ATOM 1613 C C . ARG A 1 195 ? 8.789 -3.747 -25.079 1.00 97.12 195 ARG A C 1
ATOM 1615 O O . ARG A 1 195 ? 8.205 -3.076 -25.928 1.00 97.12 195 ARG A O 1
ATOM 1622 N N . ASP A 1 196 ? 8.527 -5.033 -24.870 1.00 96.50 196 ASP A N 1
ATOM 1623 C CA . ASP A 1 196 ? 7.574 -5.783 -25.694 1.00 96.50 196 ASP A CA 1
ATOM 1624 C C . ASP A 1 196 ? 6.144 -5.277 -25.501 1.00 96.50 196 ASP A C 1
ATOM 1626 O O . ASP A 1 196 ? 5.429 -5.064 -26.476 1.00 96.50 196 ASP A O 1
ATOM 1630 N N . LEU A 1 197 ? 5.759 -4.978 -24.258 1.00 96.94 197 LEU A N 1
ATOM 1631 C CA . LEU A 1 197 ? 4.461 -4.379 -23.950 1.00 96.94 197 LEU A CA 1
ATOM 1632 C C . LEU A 1 197 ? 4.330 -2.984 -24.579 1.00 96.94 197 LEU A C 1
ATOM 1634 O O . LEU A 1 197 ? 3.333 -2.684 -25.223 1.00 96.94 197 LEU A O 1
ATOM 1638 N N . ILE A 1 198 ? 5.371 -2.151 -24.491 1.00 96.94 198 ILE A N 1
ATOM 1639 C CA . ILE A 1 198 ? 5.384 -0.827 -25.132 1.00 96.94 198 ILE A CA 1
ATOM 1640 C C . ILE A 1 198 ? 5.256 -0.932 -26.652 1.00 96.94 198 ILE A C 1
ATOM 1642 O O . ILE A 1 198 ? 4.599 -0.096 -27.264 1.00 96.94 198 ILE A O 1
ATOM 1646 N N . ASN A 1 199 ? 5.836 -1.953 -27.282 1.00 95.56 199 ASN A N 1
ATOM 1647 C CA . ASN A 1 199 ? 5.696 -2.159 -28.723 1.00 95.56 199 ASN A CA 1
ATOM 1648 C C . ASN A 1 199 ? 4.276 -2.551 -29.152 1.00 95.56 199 ASN A C 1
ATOM 1650 O O . ASN A 1 199 ? 3.923 -2.327 -30.309 1.00 95.56 199 ASN A O 1
ATOM 1654 N N . LEU A 1 200 ? 3.474 -3.104 -28.241 1.00 96.56 200 LEU A N 1
ATOM 1655 C CA . LEU A 1 200 ? 2.061 -3.422 -28.463 1.00 96.56 200 LEU A CA 1
ATOM 1656 C C . LEU A 1 200 ? 1.129 -2.242 -28.141 1.00 96.56 200 LEU A C 1
ATOM 1658 O O . LEU A 1 200 ? -0.055 -2.283 -28.473 1.00 96.56 200 LEU A O 1
ATOM 1662 N N . SER A 1 201 ? 1.659 -1.198 -27.507 1.00 95.81 201 SER A N 1
ATOM 1663 C CA . SER A 1 201 ? 0.915 -0.029 -27.056 1.00 95.81 201 SER A CA 1
ATOM 1664 C C . SER A 1 201 ? 0.766 1.060 -28.112 1.00 95.81 201 SER A C 1
ATOM 1666 O O . SER A 1 201 ? 1.630 1.260 -28.963 1.00 95.81 201 SER A O 1
ATOM 1668 N N . GLN A 1 202 ? -0.314 1.835 -28.004 1.00 95.88 202 GLN A N 1
ATOM 1669 C CA . GLN A 1 202 ? -0.479 3.083 -28.765 1.00 95.88 202 GLN A CA 1
ATOM 1670 C C . GLN A 1 202 ? 0.030 4.281 -27.959 1.00 95.88 202 GLN A C 1
ATOM 1672 O O . GLN A 1 202 ? 0.707 5.175 -28.476 1.00 95.88 202 GLN A O 1
ATOM 1677 N N . LYS A 1 203 ? -0.248 4.272 -26.657 1.00 96.12 203 LYS A N 1
ATOM 1678 C CA . LYS A 1 203 ? 0.198 5.283 -25.700 1.00 96.12 203 LYS A CA 1
ATOM 1679 C C . LYS A 1 203 ? 0.703 4.620 -24.429 1.00 96.12 203 LYS A C 1
ATOM 1681 O O . LYS A 1 203 ? 0.378 3.483 -24.106 1.00 96.12 203 LYS A O 1
ATOM 1686 N N . CYS A 1 204 ? 1.473 5.382 -23.676 1.00 97.25 204 CYS A N 1
ATOM 1687 C CA . CYS A 1 204 ? 1.980 4.985 -22.383 1.00 97.25 204 CYS A CA 1
ATOM 1688 C C . CYS A 1 204 ? 1.739 6.094 -21.354 1.00 97.25 204 CYS A C 1
ATOM 1690 O O . CYS A 1 204 ? 1.574 7.271 -21.688 1.00 97.25 204 CYS A O 1
ATOM 1692 N N . TYR A 1 205 ? 1.765 5.720 -20.083 1.00 97.88 205 TYR A N 1
ATOM 1693 C CA . TYR A 1 205 ? 1.526 6.602 -18.952 1.00 97.88 205 TYR A CA 1
ATOM 1694 C C . TYR A 1 205 ? 2.775 6.669 -18.085 1.00 97.88 205 TYR A C 1
ATOM 1696 O O . TYR A 1 205 ? 3.275 5.647 -17.625 1.00 97.88 205 TYR A O 1
ATOM 1704 N N . CYS A 1 206 ? 3.292 7.870 -17.841 1.00 98.19 206 CYS A N 1
ATOM 1705 C CA . CYS A 1 206 ? 4.386 8.054 -16.901 1.00 98.19 206 CYS A CA 1
ATOM 1706 C C . CYS A 1 206 ? 3.831 8.365 -15.513 1.00 98.19 206 CYS A C 1
ATOM 1708 O O . CYS A 1 206 ? 3.333 9.467 -15.302 1.00 98.19 206 CYS A O 1
ATOM 1710 N N . PHE A 1 207 ? 3.973 7.462 -14.542 1.00 98.00 207 PHE A N 1
ATOM 1711 C CA . PHE A 1 207 ? 3.512 7.721 -13.169 1.00 98.00 207 PHE A CA 1
ATOM 1712 C C . PHE A 1 207 ? 4.463 8.604 -12.349 1.00 98.00 207 PHE A C 1
ATOM 1714 O O . PHE A 1 207 ? 4.142 8.995 -11.234 1.00 98.00 207 PHE A O 1
ATOM 1721 N N . SER A 1 208 ? 5.615 8.998 -12.900 1.00 98.00 208 SER A N 1
ATOM 1722 C CA . SER A 1 208 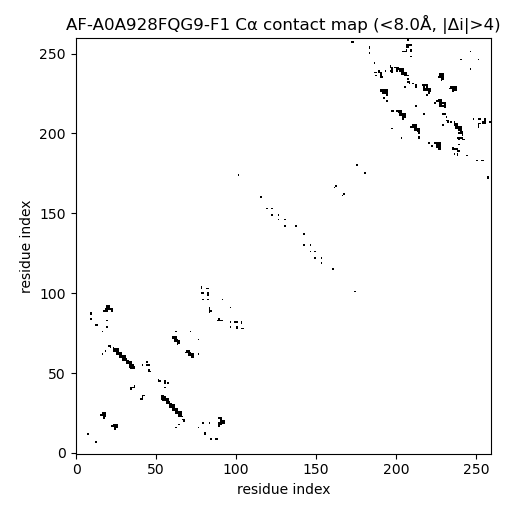? 6.510 9.965 -12.248 1.00 98.00 208 SER A CA 1
ATOM 1723 C C . SER A 1 208 ? 6.131 11.424 -12.530 1.00 98.00 208 SER A C 1
ATOM 1725 O O . SER A 1 208 ? 6.112 12.247 -11.622 1.00 98.00 208 SER A O 1
ATOM 1727 N N . CYS A 1 209 ? 5.808 11.766 -13.781 1.00 97.75 209 CYS A N 1
ATOM 1728 C CA . CYS A 1 209 ? 5.371 13.121 -14.149 1.00 97.75 209 CYS A CA 1
ATOM 1729 C C . CYS A 1 209 ? 3.880 13.209 -14.497 1.00 97.75 209 CYS A C 1
ATOM 1731 O O . CYS A 1 209 ? 3.407 14.275 -14.883 1.00 97.75 209 CYS A O 1
ATOM 1733 N N . LYS A 1 210 ? 3.151 12.094 -14.363 1.00 97.75 210 LYS A N 1
ATOM 1734 C CA . LYS A 1 210 ? 1.712 11.942 -14.640 1.00 97.75 210 LYS A CA 1
ATOM 1735 C C . LYS A 1 210 ? 1.320 12.252 -16.090 1.00 97.75 210 LYS A C 1
ATOM 1737 O O . LYS A 1 210 ? 0.164 12.528 -16.387 1.00 97.75 210 LYS A O 1
ATOM 1742 N N . ALA A 1 211 ? 2.282 12.206 -17.009 1.00 97.25 211 ALA A N 1
ATOM 1743 C CA . ALA A 1 211 ? 2.056 12.530 -18.408 1.00 97.25 211 ALA A CA 1
ATOM 1744 C C . ALA A 1 211 ? 1.655 11.301 -19.231 1.00 97.25 211 ALA A C 1
ATOM 1746 O O . ALA A 1 211 ? 2.246 10.230 -19.088 1.00 97.25 211 ALA A O 1
ATOM 1747 N N . VAL A 1 212 ? 0.734 11.505 -20.172 1.00 97.31 212 VAL A N 1
ATOM 1748 C CA . VAL A 1 212 ? 0.516 10.587 -21.298 1.00 97.31 212 VAL A CA 1
ATOM 1749 C C . VAL A 1 212 ? 1.582 10.857 -22.363 1.00 97.31 212 VAL A C 1
ATOM 1751 O O . VAL A 1 212 ? 1.944 12.016 -22.624 1.00 97.31 212 VAL A O 1
ATOM 1754 N N . VAL A 1 213 ? 2.127 9.786 -22.927 1.00 96.31 213 VAL A N 1
ATOM 1755 C CA . VAL A 1 213 ? 3.216 9.781 -23.907 1.00 96.31 213 VAL A CA 1
ATOM 1756 C C . VAL A 1 213 ? 2.805 8.871 -25.062 1.00 96.31 213 VAL A C 1
ATOM 1758 O O . VAL A 1 213 ? 2.289 7.785 -24.812 1.00 96.31 213 VAL A O 1
ATOM 1761 N N . ASN A 1 214 ? 3.018 9.282 -26.311 1.00 97.12 214 ASN A N 1
ATOM 1762 C CA . ASN A 1 214 ? 2.772 8.391 -27.445 1.00 97.12 214 ASN A CA 1
ATOM 1763 C C . ASN A 1 214 ? 3.875 7.339 -27.513 1.00 97.12 214 ASN A C 1
ATOM 1765 O O . ASN A 1 214 ? 5.034 7.640 -27.225 1.00 97.12 214 ASN A O 1
ATOM 1769 N N . ARG A 1 215 ? 3.545 6.115 -27.933 1.00 95.81 215 ARG A N 1
ATOM 1770 C CA . ARG A 1 215 ? 4.542 5.045 -28.076 1.00 95.81 215 ARG A CA 1
ATOM 1771 C C . ARG A 1 215 ? 5.738 5.478 -28.935 1.00 95.81 215 ARG A C 1
ATOM 1773 O O . ARG A 1 215 ? 6.868 5.137 -28.611 1.00 95.81 215 ARG A O 1
ATOM 1780 N N . GLU A 1 216 ? 5.496 6.246 -29.998 1.00 96.19 216 GLU A N 1
ATOM 1781 C CA . GLU A 1 216 ? 6.523 6.729 -30.941 1.00 96.19 216 GLU A CA 1
ATOM 1782 C C . GLU A 1 216 ? 7.551 7.680 -30.308 1.00 96.19 216 GLU A C 1
ATOM 1784 O O . GLU A 1 216 ? 8.678 7.788 -30.790 1.00 96.19 216 GLU A O 1
ATOM 1789 N N . ASP A 1 217 ? 7.197 8.333 -29.198 1.00 96.75 217 ASP A N 1
ATOM 1790 C CA . ASP A 1 217 ? 8.105 9.220 -28.468 1.00 96.75 217 ASP A CA 1
ATOM 1791 C C . ASP A 1 217 ? 9.034 8.436 -27.519 1.00 96.75 217 ASP A C 1
ATOM 1793 O O . ASP A 1 217 ? 10.028 8.969 -27.015 1.00 96.75 217 ASP A O 1
ATOM 1797 N N . VAL A 1 218 ? 8.725 7.164 -27.243 1.00 96.81 218 VAL A N 1
ATOM 1798 C CA . VAL A 1 218 ? 9.467 6.312 -26.306 1.00 96.81 218 VAL A CA 1
ATOM 1799 C C . VAL A 1 218 ? 10.619 5.614 -27.031 1.00 96.81 218 VAL A C 1
ATOM 1801 O O . VAL A 1 218 ? 10.548 4.442 -27.388 1.00 96.81 218 VAL A O 1
ATOM 1804 N N . ASN A 1 219 ? 11.708 6.357 -27.237 1.00 94.88 219 ASN A N 1
ATOM 1805 C CA . ASN A 1 219 ? 12.860 5.899 -28.028 1.00 94.88 219 ASN A CA 1
ATOM 1806 C C . ASN A 1 219 ? 14.097 5.526 -27.199 1.00 94.88 219 ASN A C 1
ATOM 1808 O O . ASN A 1 219 ? 15.082 5.037 -27.748 1.00 94.88 219 ASN A O 1
ATOM 1812 N N . TYR A 1 220 ? 14.071 5.756 -25.885 1.00 96.88 220 TYR A N 1
ATOM 1813 C CA . TYR A 1 220 ? 15.219 5.513 -25.015 1.00 96.88 220 TYR A CA 1
ATOM 1814 C C . TYR A 1 220 ? 14.926 4.408 -24.003 1.00 96.88 220 TYR A C 1
ATOM 1816 O O . TYR A 1 220 ? 13.988 4.513 -23.210 1.00 96.88 220 TYR A O 1
ATOM 1824 N N . PHE A 1 221 ? 15.768 3.376 -24.015 1.00 97.75 221 PHE A N 1
ATOM 1825 C CA . PHE A 1 221 ? 15.659 2.205 -23.153 1.00 97.75 221 PHE A CA 1
ATOM 1826 C C . PHE A 1 221 ? 16.977 1.969 -22.407 1.00 97.75 221 PHE A C 1
ATOM 1828 O O . PHE A 1 221 ? 18.058 2.182 -22.956 1.00 97.75 221 PHE A O 1
ATOM 1835 N N . VAL A 1 222 ? 16.872 1.527 -21.158 1.00 94.62 222 VAL A N 1
ATOM 1836 C CA . VAL A 1 222 ? 17.973 1.062 -20.301 1.00 94.62 222 VAL A CA 1
ATOM 1837 C C . VAL A 1 222 ? 17.794 -0.420 -19.977 1.00 94.62 222 VAL A C 1
ATOM 1839 O O . VAL A 1 222 ? 16.917 -1.054 -20.559 1.00 94.62 222 VAL A O 1
ATOM 1842 N N . ASP A 1 223 ? 18.630 -0.976 -19.097 1.00 93.12 223 ASP A N 1
ATOM 1843 C CA . ASP A 1 223 ? 18.645 -2.404 -18.750 1.00 93.12 223 ASP A CA 1
ATOM 1844 C C . ASP A 1 223 ? 18.762 -3.275 -20.007 1.00 93.12 223 ASP A C 1
ATOM 1846 O O . ASP A 1 223 ? 17.828 -3.970 -20.397 1.00 93.12 223 ASP A O 1
ATOM 1850 N N . ASP A 1 224 ? 19.878 -3.124 -20.727 1.00 94.62 224 ASP A N 1
ATOM 1851 C CA . ASP A 1 224 ? 20.133 -3.801 -22.008 1.00 94.62 224 ASP A CA 1
ATOM 1852 C C . ASP A 1 224 ? 19.022 -3.585 -23.054 1.00 94.62 224 ASP A C 1
ATOM 1854 O O . ASP A 1 224 ? 18.715 -4.435 -23.893 1.00 94.62 224 ASP A O 1
ATOM 1858 N N . GLY A 1 225 ? 18.415 -2.396 -23.008 1.00 94.75 225 GLY A N 1
ATOM 1859 C CA . GLY A 1 225 ? 17.380 -1.965 -23.938 1.00 94.75 225 GLY A CA 1
ATOM 1860 C C . GLY A 1 225 ? 15.977 -2.474 -23.603 1.00 94.75 225 GLY A C 1
ATOM 1861 O O . GLY A 1 225 ? 15.110 -2.401 -24.470 1.00 94.75 225 GLY A O 1
ATOM 1862 N N . GLN A 1 226 ? 15.736 -2.971 -22.388 1.00 96.50 226 GLN A N 1
ATOM 1863 C CA . GLN A 1 226 ? 14.466 -3.580 -21.983 1.00 96.50 226 GLN A CA 1
ATOM 1864 C C . GLN A 1 226 ? 13.529 -2.638 -21.218 1.00 96.50 226 GLN A C 1
ATOM 1866 O O . GLN A 1 226 ? 12.311 -2.782 -21.320 1.00 96.50 226 GLN A O 1
ATOM 1871 N N . THR A 1 227 ? 14.055 -1.662 -20.477 1.00 97.25 227 THR A N 1
ATOM 1872 C CA . THR A 1 227 ? 13.253 -0.765 -19.627 1.00 97.25 227 THR A CA 1
ATOM 1873 C C . THR A 1 227 ? 13.176 0.630 -20.237 1.00 97.25 227 THR A C 1
ATOM 1875 O O . THR A 1 227 ? 14.191 1.304 -20.402 1.00 97.25 227 THR A O 1
ATOM 1878 N N . ALA A 1 228 ? 11.977 1.103 -20.574 1.00 97.75 228 ALA A N 1
ATOM 1879 C CA . ALA A 1 228 ? 11.812 2.410 -21.205 1.00 97.75 228 ALA A CA 1
ATOM 1880 C C . ALA A 1 228 ? 11.970 3.597 -20.241 1.00 97.75 228 ALA A C 1
ATOM 1882 O O . ALA A 1 228 ? 11.487 3.572 -19.106 1.00 97.75 228 ALA A O 1
ATOM 1883 N N . LYS A 1 229 ? 12.541 4.704 -20.736 1.00 98.06 229 LYS A N 1
ATOM 1884 C CA . LYS A 1 229 ? 12.541 6.001 -20.042 1.00 98.06 229 LYS A CA 1
ATOM 1885 C C . LYS A 1 229 ? 11.502 6.951 -20.601 1.00 98.06 229 LYS A C 1
ATOM 1887 O O . LYS A 1 229 ? 11.348 7.096 -21.811 1.00 98.06 229 LYS A O 1
ATOM 1892 N N . CYS A 1 230 ? 10.841 7.673 -19.699 1.00 98.00 230 CYS A N 1
ATOM 1893 C CA . CYS A 1 230 ? 9.920 8.741 -20.063 1.00 98.00 230 CYS A CA 1
ATOM 1894 C C . CYS A 1 230 ? 10.645 9.838 -20.861 1.00 98.00 230 CYS A C 1
ATOM 1896 O O . CYS A 1 230 ? 11.565 10.447 -20.312 1.00 98.00 230 CYS A O 1
ATOM 1898 N N . PRO A 1 231 ? 10.207 10.182 -22.086 1.00 97.56 231 PRO A N 1
ATOM 1899 C CA . PRO A 1 231 ? 10.823 11.259 -22.864 1.00 97.56 231 PRO A CA 1
ATOM 1900 C C . PRO A 1 231 ? 10.594 12.647 -22.247 1.00 97.56 231 PRO A C 1
ATOM 1902 O O . PRO A 1 231 ? 11.329 13.581 -22.543 1.00 97.56 231 PRO A O 1
ATOM 1905 N N . LYS A 1 232 ? 9.598 12.793 -21.359 1.00 97.06 232 LYS A N 1
ATOM 1906 C CA . LYS A 1 232 ? 9.287 14.063 -20.685 1.00 97.06 232 LYS A CA 1
ATOM 1907 C C . LYS A 1 232 ? 10.122 14.311 -19.425 1.0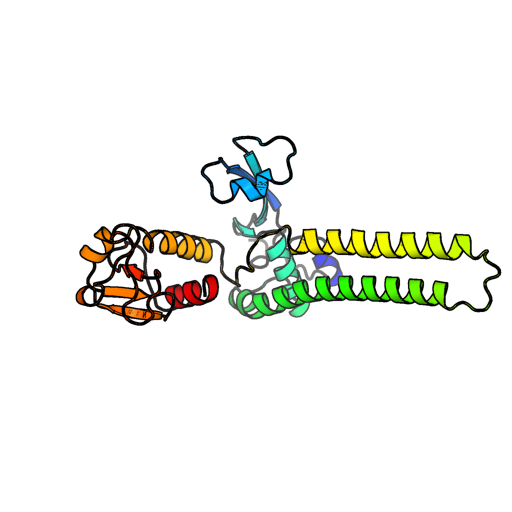0 97.06 232 LYS A C 1
ATOM 1909 O O . LYS A 1 232 ? 10.527 15.442 -19.195 1.00 97.06 232 LYS A O 1
ATOM 1914 N N . CYS A 1 233 ? 10.355 13.293 -18.587 1.00 97.56 233 CYS A N 1
ATOM 1915 C CA . CYS A 1 233 ? 11.054 13.465 -17.298 1.00 97.56 233 CYS A CA 1
ATOM 1916 C C . CYS A 1 233 ? 12.295 12.579 -17.100 1.00 97.56 233 CYS A C 1
ATOM 1918 O O . CYS A 1 233 ? 12.968 12.694 -16.077 1.00 97.56 233 CYS A O 1
ATOM 1920 N N . GLY A 1 234 ? 12.593 11.671 -18.031 1.00 96.69 234 GLY A N 1
ATOM 1921 C CA . GLY A 1 234 ? 13.767 10.795 -17.986 1.00 96.69 234 GLY A CA 1
ATOM 1922 C C . GLY A 1 234 ? 13.715 9.668 -16.949 1.00 96.69 234 GLY A C 1
ATOM 1923 O O . GLY A 1 234 ? 14.730 9.013 -16.726 1.00 96.69 234 GLY A O 1
ATOM 1924 N N . LYS A 1 235 ? 12.575 9.432 -16.288 1.00 97.31 235 LYS A N 1
ATOM 1925 C CA . LYS A 1 235 ? 12.413 8.356 -15.292 1.00 97.31 235 LYS A CA 1
ATOM 1926 C C . LYS A 1 235 ? 11.929 7.050 -15.928 1.00 97.31 235 LYS A C 1
ATOM 1928 O O . LYS A 1 235 ? 11.161 7.074 -16.890 1.00 97.31 235 LYS A O 1
ATOM 1933 N N . GLU A 1 236 ? 12.334 5.929 -15.341 1.00 96.44 236 GLU A N 1
ATOM 1934 C CA . GLU A 1 236 ? 11.948 4.549 -15.696 1.00 96.44 236 GLU A CA 1
ATOM 1935 C C . GLU A 1 236 ? 10.590 4.197 -15.065 1.00 96.44 236 GLU A C 1
ATOM 1937 O O . GLU A 1 236 ? 10.460 3.299 -14.242 1.00 96.44 236 GLU A O 1
ATOM 1942 N N . ALA A 1 237 ? 9.578 5.007 -15.374 1.00 97.31 237 ALA A N 1
ATOM 1943 C CA . ALA A 1 237 ? 8.264 4.968 -14.730 1.00 97.31 237 ALA A CA 1
ATOM 1944 C C . ALA A 1 237 ? 7.131 4.948 -15.767 1.00 97.31 237 ALA A C 1
ATOM 1946 O O . ALA A 1 237 ? 6.107 5.606 -15.584 1.00 97.31 237 ALA A O 1
ATOM 1947 N N . ILE A 1 238 ? 7.354 4.265 -16.894 1.00 97.44 238 ILE A N 1
ATOM 1948 C CA . ILE A 1 238 ? 6.387 4.145 -17.990 1.00 97.44 238 ILE A CA 1
ATOM 1949 C C . ILE A 1 238 ? 5.531 2.891 -17.805 1.00 97.44 238 ILE A C 1
ATOM 1951 O O . ILE A 1 238 ? 6.067 1.803 -17.620 1.00 97.44 238 ILE A O 1
ATOM 1955 N N . LEU A 1 239 ? 4.215 3.040 -17.951 1.00 97.75 239 LEU A N 1
ATOM 1956 C CA . LEU A 1 239 ? 3.253 1.949 -18.073 1.00 97.75 239 LEU A CA 1
ATOM 1957 C C . LEU A 1 239 ? 2.633 1.934 -19.479 1.00 97.75 239 LEU A C 1
ATOM 1959 O O . LEU A 1 239 ? 2.063 2.950 -19.883 1.00 97.75 239 LEU A O 1
ATOM 1963 N N . PRO A 1 240 ? 2.740 0.828 -20.230 1.00 96.94 240 PRO A N 1
ATOM 1964 C CA . PRO A 1 240 ? 2.058 0.664 -21.513 1.00 96.94 240 PRO A CA 1
ATOM 1965 C C . PRO A 1 240 ? 0.534 0.537 -21.346 1.00 96.94 240 PRO A C 1
ATOM 1967 O O . PRO A 1 240 ? 0.060 -0.057 -20.381 1.00 96.94 240 PRO A O 1
ATOM 1970 N N . ASP A 1 241 ? -0.243 1.071 -22.291 1.00 95.69 241 ASP A N 1
ATOM 1971 C CA . ASP A 1 241 ? -1.703 0.883 -22.356 1.00 95.69 241 ASP A CA 1
ATOM 1972 C C . ASP A 1 241 ? -2.146 -0.507 -22.847 1.00 95.69 241 ASP A C 1
ATOM 1974 O O . ASP A 1 241 ? -3.335 -0.806 -22.831 1.00 95.69 241 ASP A O 1
ATOM 1978 N N . SER A 1 242 ? -1.207 -1.362 -23.264 1.00 95.25 242 SER A N 1
ATOM 1979 C CA . SER A 1 242 ? -1.474 -2.728 -23.722 1.00 95.25 242 SER A CA 1
ATOM 1980 C C . SER A 1 242 ? -1.746 -3.708 -22.573 1.00 95.25 242 SER A C 1
ATOM 1982 O O . SER A 1 242 ? -2.016 -4.882 -22.816 1.00 95.25 242 SER A O 1
ATOM 1984 N N . ILE A 1 243 ? -1.593 -3.267 -21.322 1.00 94.50 243 ILE A N 1
ATOM 1985 C CA . ILE A 1 243 ? -1.855 -4.076 -20.130 1.00 94.50 243 ILE A CA 1
ATOM 1986 C C . ILE A 1 243 ? -3.373 -4.180 -19.944 1.00 94.50 243 ILE A C 1
ATOM 1988 O O . ILE A 1 243 ? -4.089 -3.197 -20.092 1.00 94.50 243 ILE A O 1
ATOM 1992 N N . GLU A 1 244 ? -3.867 -5.355 -19.556 1.00 87.12 244 GLU A N 1
ATOM 1993 C CA . GLU A 1 244 ? -5.304 -5.612 -19.342 1.00 87.12 244 GLU A CA 1
ATOM 1994 C C . GLU A 1 244 ? -5.918 -4.837 -18.157 1.00 87.12 244 GLU A C 1
ATOM 1996 O O . GLU A 1 244 ? -7.135 -4.817 -17.976 1.00 87.12 244 GLU A O 1
ATOM 2001 N N . GLU A 1 245 ? -5.086 -4.200 -17.333 1.00 87.19 245 GLU A N 1
ATOM 2002 C CA . GLU A 1 245 ? -5.512 -3.443 -16.160 1.00 87.19 245 GLU A CA 1
ATOM 2003 C C . GLU A 1 245 ? -6.013 -2.048 -16.538 1.00 87.19 245 GLU A C 1
ATOM 2005 O O . GLU A 1 245 ? -5.452 -1.370 -17.397 1.00 87.19 245 GLU A O 1
ATOM 2010 N N . ASN A 1 246 ? -7.046 -1.572 -15.840 1.00 85.88 246 ASN A N 1
ATOM 2011 C CA . ASN A 1 246 ? -7.588 -0.240 -16.090 1.00 85.88 246 ASN A CA 1
ATOM 2012 C C . ASN A 1 246 ? -6.657 0.843 -15.518 1.00 85.88 246 ASN A C 1
ATOM 2014 O O . ASN A 1 246 ? -6.615 1.072 -14.305 1.00 85.88 246 ASN A O 1
ATOM 2018 N N . ILE A 1 247 ? -5.905 1.501 -16.402 1.00 91.06 247 ILE A N 1
ATOM 2019 C CA . ILE A 1 247 ? -5.027 2.624 -16.068 1.00 91.06 247 ILE A CA 1
ATOM 2020 C C . ILE A 1 247 ? -5.803 3.932 -16.250 1.00 91.06 247 ILE A C 1
ATOM 2022 O O . ILE A 1 247 ? -5.955 4.439 -17.364 1.00 91.06 247 ILE A O 1
ATOM 2026 N N . ASP A 1 248 ? -6.261 4.500 -15.135 1.00 92.31 248 ASP A N 1
ATOM 2027 C CA . ASP A 1 248 ? -6.884 5.823 -15.089 1.00 92.31 248 ASP A CA 1
ATOM 2028 C C . ASP A 1 248 ? -5.974 6.875 -14.421 1.00 92.31 248 ASP A C 1
ATOM 2030 O O . ASP A 1 248 ? -4.943 6.570 -13.815 1.00 92.31 248 ASP A O 1
ATOM 2034 N N . GLU A 1 249 ? -6.356 8.148 -14.534 1.00 93.81 249 GLU A N 1
ATOM 2035 C CA . GLU A 1 249 ? -5.599 9.276 -13.976 1.00 93.81 249 GLU A CA 1
ATOM 2036 C C . GLU A 1 249 ? -5.472 9.220 -12.443 1.00 93.81 249 GLU A C 1
ATOM 2038 O O . GLU A 1 249 ? -4.465 9.664 -11.879 1.00 93.81 249 GLU A O 1
ATOM 2043 N N . SER A 1 250 ? -6.463 8.635 -11.762 1.00 94.12 250 SER A N 1
ATOM 2044 C CA . SER A 1 250 ? -6.435 8.470 -10.309 1.00 94.12 250 SER A CA 1
ATOM 2045 C C . SER A 1 250 ? -5.379 7.446 -9.895 1.00 94.12 250 SER A C 1
ATOM 2047 O O . SER A 1 250 ? -4.613 7.706 -8.975 1.00 94.12 250 SER A O 1
ATOM 2049 N N . VAL A 1 251 ? -5.268 6.323 -10.613 1.00 95.12 251 VAL A N 1
ATOM 2050 C CA . VAL A 1 251 ? -4.245 5.299 -10.364 1.00 95.12 251 VAL A CA 1
ATOM 2051 C C . VAL A 1 251 ? -2.862 5.887 -10.605 1.00 95.12 251 VAL A C 1
ATOM 2053 O O . VAL A 1 251 ? -1.984 5.746 -9.764 1.00 95.12 251 VAL A O 1
ATOM 2056 N N . ILE A 1 252 ? -2.672 6.601 -11.715 1.00 97.25 252 ILE A N 1
ATOM 2057 C CA . ILE A 1 252 ? -1.397 7.253 -12.038 1.00 97.25 252 ILE A CA 1
ATOM 2058 C C . ILE A 1 252 ? -0.993 8.276 -10.966 1.00 97.25 252 ILE A C 1
ATOM 2060 O O . ILE A 1 252 ? 0.185 8.361 -10.613 1.00 97.25 252 ILE A O 1
ATOM 2064 N N . SER A 1 253 ? -1.956 9.018 -10.414 1.00 95.12 253 SER A N 1
ATOM 2065 C CA . SER A 1 253 ? -1.718 9.956 -9.311 1.00 95.12 253 SER A CA 1
ATOM 2066 C C . SER A 1 253 ? -1.359 9.247 -8.006 1.00 95.12 253 SER A C 1
ATOM 2068 O O . SER A 1 253 ? -0.405 9.655 -7.345 1.00 95.12 253 SER A O 1
ATOM 2070 N N . ASP A 1 254 ? -2.053 8.159 -7.674 1.00 94.69 254 ASP A N 1
ATOM 2071 C CA . ASP A 1 254 ? -1.765 7.362 -6.480 1.00 94.69 254 ASP A CA 1
ATOM 2072 C C . ASP A 1 254 ? -0.366 6.724 -6.563 1.00 94.69 254 ASP A C 1
ATOM 2074 O O . ASP A 1 254 ? 0.403 6.747 -5.600 1.00 94.69 254 ASP A O 1
ATOM 2078 N N . MET A 1 255 ? 0.001 6.195 -7.739 1.00 96.38 255 MET A N 1
ATOM 2079 C CA . MET A 1 255 ? 1.336 5.648 -7.995 1.00 96.38 255 MET A CA 1
ATOM 2080 C C . MET A 1 255 ? 2.411 6.735 -7.882 1.00 96.38 255 MET A C 1
ATOM 2082 O O . MET A 1 255 ? 3.481 6.489 -7.327 1.00 96.38 255 MET A O 1
ATOM 2086 N N . ASN A 1 256 ? 2.137 7.946 -8.373 1.00 97.06 256 ASN A N 1
ATOM 2087 C CA . ASN A 1 256 ? 3.047 9.074 -8.210 1.00 97.06 256 ASN A CA 1
ATOM 2088 C C . ASN A 1 256 ? 3.344 9.333 -6.732 1.00 97.06 256 ASN A C 1
ATOM 2090 O O . ASN A 1 256 ? 4.497 9.242 -6.340 1.00 97.06 256 ASN A O 1
ATOM 2094 N N . GLU A 1 257 ? 2.307 9.549 -5.920 1.00 93.69 257 GLU A N 1
ATOM 2095 C CA . GLU A 1 257 ? 2.439 9.812 -4.480 1.00 93.69 257 GLU A CA 1
ATOM 2096 C C . GLU A 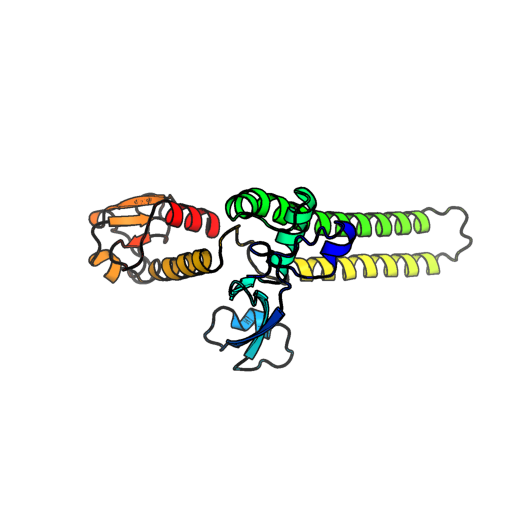1 257 ? 3.091 8.646 -3.716 1.00 93.69 257 GLU A C 1
ATOM 2098 O O . GLU A 1 257 ? 3.736 8.839 -2.686 1.00 93.69 257 GLU A O 1
ATOM 2103 N N . TYR A 1 258 ? 2.917 7.412 -4.193 1.00 91.00 258 TYR A N 1
ATOM 2104 C CA . TYR A 1 258 ? 3.472 6.235 -3.535 1.00 91.00 258 TYR A CA 1
ATOM 2105 C C . TYR A 1 258 ? 4.983 6.056 -3.774 1.00 91.00 258 TYR A C 1
ATOM 2107 O O . TYR A 1 258 ? 5.684 5.588 -2.871 1.00 91.00 258 TYR A O 1
ATOM 2115 N N . TRP A 1 259 ? 5.494 6.385 -4.969 1.00 92.94 259 TRP A N 1
ATOM 2116 C CA . TRP A 1 259 ? 6.898 6.146 -5.350 1.00 92.94 259 TRP A CA 1
ATOM 2117 C C . TRP A 1 259 ? 7.771 7.405 -5.486 1.00 92.94 259 TRP A C 1
ATOM 2119 O O . TRP A 1 259 ? 8.996 7.255 -5.450 1.00 92.94 259 TRP A O 1
ATOM 2129 N N . PHE A 1 260 ? 7.193 8.602 -5.633 1.00 91.50 260 PHE A N 1
ATOM 2130 C CA . PHE A 1 260 ? 7.902 9.864 -5.900 1.00 91.50 260 PHE A CA 1
ATOM 2131 C C . PHE A 1 260 ? 7.490 10.981 -4.938 1.00 91.50 260 PHE A C 1
ATOM 2133 O O . PHE A 1 260 ? 8.401 11.756 -4.566 1.00 91.50 260 PHE A O 1
#